Protein AF-S9RI21-F1 (afdb_monomer)

Structure (mmCIF, N/CA/C/O backbone):
data_AF-S9RI21-F1
#
_entry.id   AF-S9RI21-F1
#
loop_
_atom_site.group_PDB
_atom_site.id
_atom_site.type_symbol
_atom_site.label_atom_id
_atom_site.label_alt_id
_atom_site.label_comp_id
_atom_site.label_asym_id
_atom_site.label_entity_id
_atom_site.label_seq_id
_atom_site.pdbx_PDB_ins_code
_atom_site.Cartn_x
_atom_site.Cartn_y
_atom_site.Cartn_z
_atom_site.occupancy
_atom_site.B_iso_or_equiv
_atom_site.auth_seq_id
_atom_site.auth_comp_id
_atom_site.auth_asym_id
_atom_site.auth_atom_id
_atom_site.pdbx_PDB_model_num
ATOM 1 N N . MET A 1 1 ? 0.908 24.201 58.200 1.00 58.09 1 MET A N 1
ATOM 2 C CA . MET A 1 1 ? 1.195 22.828 57.723 1.00 58.09 1 MET A CA 1
ATOM 3 C C . MET A 1 1 ? 0.480 21.858 58.649 1.00 58.09 1 MET A C 1
ATOM 5 O O . MET A 1 1 ? 0.621 22.005 59.855 1.00 58.09 1 MET A O 1
ATOM 9 N N . SER A 1 2 ? -0.347 20.957 58.112 1.00 81.88 2 SER A N 1
ATOM 10 C CA . SER A 1 2 ? -1.095 19.975 58.915 1.00 81.88 2 SER A CA 1
ATOM 11 C C . SER A 1 2 ? -0.152 18.895 59.457 1.00 81.88 2 SER A C 1
ATOM 13 O O . SER A 1 2 ? 0.814 18.533 58.787 1.00 81.88 2 SER A O 1
ATOM 15 N N . ASN A 1 3 ? -0.435 18.355 60.646 1.00 72.75 3 ASN A N 1
ATOM 16 C CA . ASN A 1 3 ? 0.342 17.262 61.246 1.00 72.75 3 ASN A CA 1
ATOM 17 C C . ASN A 1 3 ? 0.405 16.031 60.314 1.00 72.75 3 ASN A C 1
ATOM 19 O O . ASN A 1 3 ? 1.439 15.378 60.196 1.00 72.75 3 ASN A O 1
ATOM 23 N N . ALA A 1 4 ? -0.669 15.783 59.555 1.00 78.88 4 ALA A N 1
ATOM 24 C CA . ALA A 1 4 ? -0.710 14.730 58.539 1.00 78.88 4 ALA A CA 1
ATOM 25 C C . ALA A 1 4 ? 0.310 14.960 57.407 1.00 78.88 4 ALA A C 1
ATOM 27 O O . ALA A 1 4 ? 0.942 14.021 56.927 1.00 78.88 4 ALA A O 1
ATOM 28 N N . ASP A 1 5 ? 0.520 16.221 57.033 1.00 82.75 5 ASP A N 1
ATOM 29 C CA . ASP A 1 5 ? 1.419 16.630 55.953 1.00 82.75 5 ASP A CA 1
ATOM 30 C C . ASP A 1 5 ? 2.897 16.560 56.395 1.00 82.75 5 ASP A C 1
ATOM 32 O O . ASP A 1 5 ? 3.783 16.172 55.631 1.00 82.75 5 ASP A O 1
ATOM 36 N N . TYR A 1 6 ? 3.165 16.845 57.678 1.00 83.75 6 TYR A N 1
ATOM 37 C CA . TYR A 1 6 ? 4.484 16.666 58.296 1.00 83.75 6 TYR A CA 1
ATOM 38 C C . TYR A 1 6 ? 4.882 15.183 58.366 1.00 83.75 6 TYR A C 1
ATOM 40 O O . TYR A 1 6 ? 6.003 14.821 57.995 1.00 83.75 6 TYR A O 1
ATOM 48 N N . ILE A 1 7 ? 3.950 14.312 58.767 1.00 82.94 7 ILE A N 1
ATOM 49 C CA . ILE A 1 7 ? 4.196 12.869 58.883 1.00 82.94 7 ILE A CA 1
ATOM 50 C C . ILE A 1 7 ? 4.407 12.233 57.501 1.00 82.94 7 ILE A C 1
ATOM 52 O O . ILE A 1 7 ? 5.365 11.476 57.319 1.00 82.94 7 ILE A O 1
ATOM 56 N N . ALA A 1 8 ? 3.594 12.599 56.504 1.00 83.12 8 ALA A N 1
ATOM 57 C CA . ALA A 1 8 ? 3.719 12.091 55.137 1.00 83.12 8 ALA A CA 1
ATOM 58 C C . ALA A 1 8 ? 5.103 12.383 54.529 1.00 83.12 8 ALA A C 1
ATOM 60 O O . ALA A 1 8 ? 5.721 11.527 53.894 1.00 83.12 8 ALA A O 1
ATOM 61 N N . ARG A 1 9 ? 5.630 13.588 54.769 1.00 77.25 9 ARG A N 1
ATOM 62 C CA . ARG A 1 9 ? 6.875 14.054 54.150 1.00 77.25 9 ARG A CA 1
ATOM 63 C C . ARG A 1 9 ? 8.136 13.516 54.828 1.00 77.25 9 ARG A C 1
ATOM 65 O O . ARG A 1 9 ? 9.137 13.295 54.144 1.00 77.25 9 ARG A O 1
ATOM 72 N N . LYS A 1 10 ? 8.104 13.325 56.152 1.00 75.81 10 LYS A N 1
ATOM 73 C CA . LYS A 1 10 ? 9.251 12.837 56.939 1.00 75.81 10 LYS A CA 1
ATOM 74 C C . LYS A 1 10 ? 9.324 11.314 57.034 1.00 75.81 10 LYS A C 1
ATOM 76 O O . LYS A 1 10 ? 10.435 10.795 57.064 1.00 75.81 10 LYS A O 1
ATOM 81 N N . TYR A 1 11 ? 8.185 10.623 57.075 1.00 74.50 11 TYR A N 1
ATOM 82 C CA . TYR A 1 11 ? 8.135 9.205 57.456 1.00 74.50 11 TYR A CA 1
ATOM 83 C C . TYR A 1 11 ? 7.504 8.284 56.403 1.00 74.50 11 TYR A C 1
ATOM 85 O O . TYR A 1 11 ? 7.607 7.070 56.533 1.00 74.50 11 TYR A O 1
ATOM 93 N N . LEU A 1 12 ? 6.900 8.829 55.340 1.00 71.62 12 LEU A N 1
ATOM 94 C CA . LEU A 1 12 ? 6.204 8.053 54.303 1.00 71.62 12 LEU A CA 1
ATOM 95 C C . LEU A 1 12 ? 6.919 8.075 52.937 1.00 71.62 12 LEU A C 1
ATOM 97 O O . LEU A 1 12 ? 6.298 7.880 51.893 1.00 71.62 12 LEU A O 1
ATOM 101 N N . LYS A 1 13 ? 8.243 8.290 52.913 1.00 58.62 13 LYS A N 1
ATOM 102 C CA . LYS A 1 13 ? 9.052 8.008 51.717 1.00 58.62 13 LYS A CA 1
ATOM 103 C C . LYS A 1 13 ? 9.317 6.507 51.638 1.00 58.62 13 LYS A C 1
ATOM 105 O O . LYS A 1 13 ? 10.171 5.978 52.336 1.00 58.62 13 LYS A O 1
ATOM 110 N N . LYS A 1 14 ? 8.568 5.838 50.764 1.00 56.34 14 LYS A N 1
ATOM 111 C CA . LYS A 1 14 ? 8.810 4.460 50.333 1.00 56.34 14 LYS A CA 1
ATOM 112 C C . LYS A 1 14 ? 10.169 4.389 49.629 1.00 56.34 14 LYS A C 1
ATOM 114 O O . LYS A 1 14 ? 10.363 5.045 48.607 1.00 56.34 14 LYS A O 1
ATOM 119 N N . ASP A 1 15 ? 11.087 3.592 50.166 1.00 50.06 15 ASP A N 1
ATOM 120 C CA . ASP A 1 15 ? 12.356 3.248 49.525 1.00 50.06 15 ASP A CA 1
ATOM 121 C C . ASP A 1 15 ? 12.107 2.630 48.141 1.00 50.06 15 ASP A C 1
ATOM 123 O O . ASP A 1 15 ? 11.740 1.463 48.007 1.00 50.06 15 ASP A O 1
ATOM 127 N N . THR A 1 16 ? 12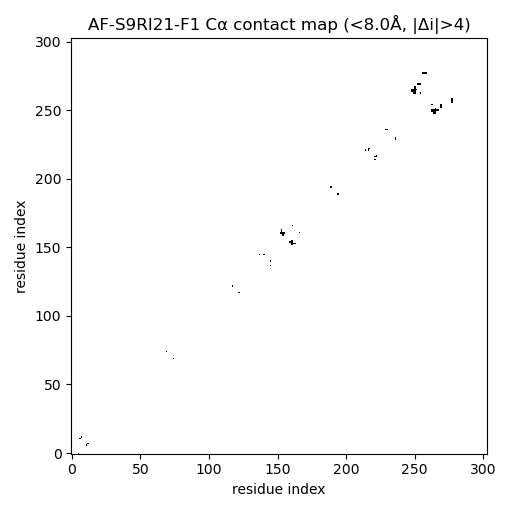.332 3.395 47.074 1.00 57.50 16 THR A N 1
ATOM 128 C CA . THR A 1 16 ? 12.472 2.853 45.716 1.00 57.50 16 THR A CA 1
ATOM 129 C C . THR A 1 16 ? 13.952 2.665 45.405 1.00 57.50 16 THR A C 1
ATOM 131 O O . THR A 1 16 ? 14.524 3.342 44.553 1.00 57.50 16 THR A O 1
ATOM 134 N N . GLY A 1 17 ? 14.597 1.753 46.131 1.00 45.81 17 GLY A N 1
ATOM 135 C CA . GLY A 1 17 ? 15.986 1.359 45.908 1.00 45.81 17 GLY A CA 1
ATOM 136 C C . GLY A 1 17 ? 16.093 0.117 45.024 1.00 45.81 17 GLY A C 1
ATOM 137 O O . GLY A 1 17 ? 16.340 -0.976 45.528 1.00 45.81 17 GLY A O 1
ATOM 138 N N . LYS A 1 18 ? 15.952 0.250 43.698 1.00 48.75 18 LYS A N 1
ATOM 139 C CA . LYS A 1 18 ? 16.442 -0.793 42.777 1.00 48.75 18 LYS A CA 1
ATOM 140 C C . LYS A 1 18 ? 17.967 -0.674 42.680 1.00 48.75 18 LYS A C 1
ATOM 142 O O . LYS A 1 18 ? 18.495 0.269 42.095 1.00 48.75 18 LYS A O 1
ATOM 147 N N . LYS A 1 19 ? 18.673 -1.636 43.283 1.00 46.88 19 LYS A N 1
ATOM 148 C CA . LYS A 1 19 ? 20.131 -1.810 43.196 1.00 46.88 19 LYS A CA 1
ATOM 149 C C . LYS A 1 19 ? 20.565 -1.940 41.728 1.00 46.88 19 LYS A C 1
ATOM 151 O O . LYS A 1 19 ? 20.141 -2.864 41.039 1.00 46.88 19 LYS A O 1
ATOM 156 N N . ARG A 1 20 ? 21.457 -1.056 41.266 1.00 49.31 20 ARG A N 1
ATOM 157 C CA . ARG A 1 20 ? 22.199 -1.224 40.005 1.00 49.31 20 ARG A CA 1
ATOM 158 C C . ARG A 1 20 ? 23.182 -2.390 40.170 1.00 49.31 20 ARG A C 1
ATOM 160 O O . ARG A 1 20 ? 24.101 -2.293 40.980 1.00 49.31 20 ARG A O 1
ATOM 167 N N . LYS A 1 21 ? 23.003 -3.483 39.420 1.00 48.41 21 LYS A N 1
ATOM 168 C CA . LYS A 1 21 ? 24.046 -4.509 39.252 1.00 48.41 21 LYS A CA 1
ATOM 169 C C . LYS A 1 21 ? 25.103 -3.980 38.277 1.00 48.41 21 LYS A C 1
ATOM 171 O O . LYS A 1 21 ? 24.778 -3.456 37.218 1.00 48.41 21 LYS A O 1
ATOM 176 N N . LYS A 1 22 ? 26.365 -4.090 38.687 1.00 44.06 22 LYS A N 1
ATOM 177 C CA . LYS A 1 22 ? 27.574 -3.746 37.931 1.00 44.06 22 LYS A CA 1
ATOM 178 C C . LYS A 1 22 ? 27.852 -4.904 36.961 1.00 44.06 22 LYS A C 1
ATOM 180 O O . LYS A 1 22 ? 28.040 -6.024 37.430 1.00 44.06 22 LYS A O 1
ATOM 185 N N . SER A 1 23 ? 27.825 -4.672 35.649 1.00 42.47 23 SER A N 1
ATOM 186 C CA . SER A 1 23 ? 28.217 -5.680 34.656 1.00 42.47 23 SER A CA 1
ATOM 187 C C . SER A 1 23 ? 29.739 -5.845 34.671 1.00 42.47 23 SER A C 1
ATOM 189 O O . SER A 1 23 ? 30.473 -4.864 34.549 1.00 42.47 23 SER A O 1
ATOM 191 N N . LYS A 1 24 ? 30.207 -7.082 34.859 1.00 42.06 24 LYS A N 1
ATOM 192 C CA . LYS A 1 24 ? 31.579 -7.492 34.544 1.00 42.06 24 LYS A CA 1
ATOM 193 C C . LYS A 1 24 ? 31.640 -7.793 33.047 1.00 42.06 24 LYS A C 1
ATOM 195 O O . LYS A 1 24 ? 30.757 -8.471 32.536 1.00 42.06 24 LYS A O 1
ATOM 200 N N . SER A 1 25 ? 32.663 -7.274 32.381 1.00 43.97 25 SER A N 1
ATOM 201 C CA . SER A 1 25 ? 33.066 -7.666 31.035 1.00 43.97 25 SER A CA 1
ATOM 202 C C . SER A 1 25 ? 33.595 -9.099 31.057 1.00 43.97 25 SER A C 1
ATOM 204 O O . SER A 1 25 ? 34.483 -9.403 31.856 1.00 43.97 25 SER A O 1
ATOM 206 N N . SER A 1 26 ? 33.087 -9.952 30.176 1.00 41.06 26 SER A N 1
ATOM 207 C CA . SER A 1 26 ? 33.774 -11.171 29.758 1.00 41.06 26 SER A CA 1
ATOM 208 C C . SER A 1 26 ? 33.936 -11.114 28.249 1.00 41.06 26 SER A C 1
ATOM 210 O O . SER A 1 26 ? 32.956 -11.087 27.509 1.00 41.06 26 SER A O 1
ATOM 212 N N . ASP A 1 27 ? 35.199 -11.027 27.864 1.00 48.03 27 ASP A N 1
ATOM 213 C CA . ASP A 1 27 ? 35.741 -11.246 26.536 1.00 48.03 27 ASP A CA 1
ATOM 214 C C . ASP A 1 27 ? 35.329 -12.649 26.062 1.00 48.03 27 ASP A C 1
ATOM 216 O O . ASP A 1 27 ? 35.673 -13.643 26.705 1.00 48.03 27 ASP A O 1
ATOM 220 N N . PHE A 1 28 ? 34.548 -12.735 24.988 1.00 33.91 28 PHE A N 1
ATOM 221 C CA . PHE A 1 28 ? 34.336 -13.974 24.243 1.00 33.91 28 PHE A CA 1
ATOM 222 C C . PHE A 1 28 ? 34.118 -13.599 22.776 1.00 33.91 28 PHE A C 1
ATOM 224 O O . PHE A 1 28 ? 33.066 -13.081 22.406 1.00 33.91 28 PHE A O 1
ATOM 231 N N . LEU A 1 29 ? 35.166 -13.780 21.967 1.00 44.12 29 LEU A N 1
ATOM 232 C CA . LEU A 1 29 ? 35.060 -13.784 20.513 1.00 44.12 29 LEU A CA 1
ATOM 233 C C . LEU A 1 29 ? 34.274 -15.031 20.099 1.00 44.12 29 LEU A C 1
ATOM 235 O O . LEU A 1 29 ? 34.728 -16.145 20.348 1.00 44.12 29 LEU A O 1
ATOM 239 N N . GLU A 1 30 ? 33.142 -14.836 19.431 1.00 37.59 30 GLU A N 1
ATOM 240 C CA . GLU A 1 30 ? 32.432 -15.896 18.722 1.00 37.59 30 GLU A CA 1
ATOM 241 C C . GLU A 1 30 ? 32.634 -15.676 17.220 1.00 37.59 30 GLU A C 1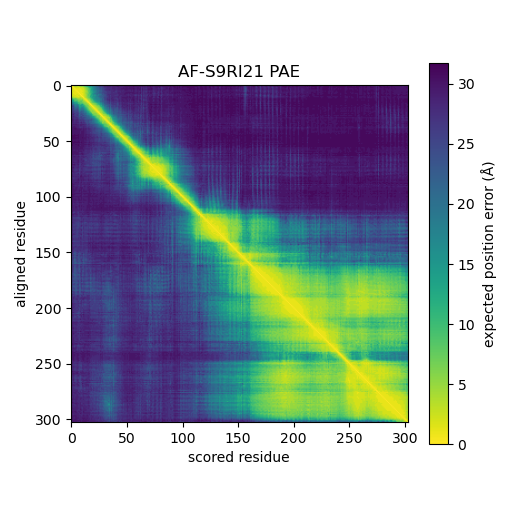
ATOM 243 O O . GLU A 1 30 ? 32.184 -14.684 16.644 1.00 37.59 30 GLU A O 1
ATOM 248 N N . ILE A 1 31 ? 33.411 -16.577 16.621 1.00 40.28 31 ILE A N 1
ATOM 249 C CA . ILE A 1 31 ? 33.592 -16.706 15.178 1.00 40.28 31 ILE A CA 1
ATOM 250 C C . ILE A 1 31 ? 32.275 -17.272 14.644 1.00 40.28 31 ILE A C 1
ATOM 252 O O . ILE A 1 31 ? 31.928 -18.410 14.950 1.00 40.28 31 ILE A O 1
ATOM 256 N N . GLN A 1 32 ? 31.515 -16.463 13.908 1.00 35.81 32 GLN A N 1
ATOM 257 C CA . GLN A 1 32 ? 30.391 -16.956 13.117 1.00 35.81 32 GLN A CA 1
ATOM 258 C C . GLN A 1 32 ? 30.940 -17.420 11.772 1.00 35.81 32 GLN A C 1
ATOM 260 O O . GLN A 1 32 ? 31.107 -16.609 10.862 1.00 35.81 32 GLN A O 1
ATOM 265 N N . ASP A 1 33 ? 31.247 -18.711 11.688 1.00 32.56 33 ASP A N 1
ATOM 266 C CA . ASP A 1 33 ? 31.367 -19.398 10.409 1.00 32.56 33 ASP A CA 1
ATOM 267 C C . ASP A 1 33 ? 29.962 -19.680 9.853 1.00 32.56 33 ASP A C 1
ATOM 269 O O . ASP A 1 33 ? 29.006 -19.963 10.584 1.00 32.56 33 ASP A O 1
ATOM 273 N N . GLU A 1 34 ? 29.865 -19.525 8.539 1.00 40.16 34 GLU A N 1
ATOM 274 C CA . GLU A 1 34 ? 28.711 -19.758 7.682 1.00 40.16 34 GLU A CA 1
ATOM 275 C C . GLU A 1 34 ? 28.283 -21.249 7.660 1.00 40.16 34 GLU A C 1
ATOM 277 O O . GLU A 1 34 ? 29.018 -22.137 8.083 1.00 40.16 34 GLU A O 1
ATOM 282 N N . ASP A 1 35 ? 27.085 -21.499 7.115 1.00 47.06 35 ASP A N 1
ATOM 283 C CA . ASP A 1 35 ? 26.550 -22.796 6.653 1.00 47.06 35 ASP A CA 1
ATOM 284 C C . ASP A 1 35 ? 25.917 -23.777 7.662 1.00 47.06 35 ASP A C 1
ATOM 286 O O . ASP A 1 35 ? 26.475 -24.816 8.003 1.00 47.06 35 ASP A O 1
ATOM 290 N N . VAL A 1 36 ? 24.628 -23.567 7.975 1.00 37.44 36 VAL A N 1
ATOM 291 C CA . VAL A 1 36 ? 23.683 -24.688 8.174 1.00 37.44 36 VAL A CA 1
ATOM 292 C C . VAL A 1 36 ? 22.377 -24.396 7.436 1.00 37.44 36 VAL A C 1
ATOM 294 O O . VAL A 1 36 ? 21.436 -23.798 7.958 1.00 37.44 36 VAL A O 1
ATOM 297 N N . ALA A 1 37 ? 22.322 -24.853 6.187 1.00 45.75 37 ALA A N 1
ATOM 298 C CA . ALA A 1 37 ? 21.072 -25.179 5.524 1.00 45.75 37 ALA A CA 1
ATOM 299 C C . ALA A 1 37 ? 20.466 -26.415 6.208 1.00 45.75 37 ALA A C 1
ATOM 301 O O . ALA A 1 37 ? 21.088 -27.474 6.262 1.00 45.75 37 ALA A O 1
ATOM 302 N N . GLY A 1 38 ? 19.251 -26.290 6.734 1.00 37.28 38 GLY A N 1
ATOM 303 C CA . GLY A 1 38 ? 18.540 -27.417 7.327 1.00 37.28 38 GLY A CA 1
ATOM 304 C C . GLY A 1 38 ? 17.218 -26.983 7.930 1.00 37.28 38 GLY A C 1
ATOM 305 O O . GLY A 1 38 ? 17.135 -26.703 9.121 1.00 37.28 38 GLY A O 1
ATOM 306 N N . TRP A 1 39 ? 16.180 -26.922 7.099 1.00 40.03 39 TRP A N 1
ATOM 307 C CA . TRP A 1 39 ? 14.800 -26.886 7.570 1.00 40.03 39 TRP A CA 1
ATOM 308 C C . TRP A 1 39 ? 14.553 -28.166 8.377 1.00 40.03 39 TRP A C 1
ATOM 310 O O . TRP A 1 39 ? 14.506 -29.255 7.808 1.00 40.03 39 TRP A O 1
ATOM 320 N N . ARG A 1 40 ? 14.446 -28.055 9.704 1.00 37.22 40 ARG A N 1
ATOM 321 C CA . ARG A 1 40 ? 13.907 -29.133 10.535 1.00 37.22 40 ARG A CA 1
ATOM 322 C C . ARG A 1 40 ? 12.392 -28.993 10.550 1.00 37.22 40 ARG A C 1
ATOM 324 O O . ARG A 1 40 ? 11.861 -28.078 11.169 1.00 37.22 40 ARG A O 1
ATOM 331 N N . ASN A 1 41 ? 11.737 -29.887 9.817 1.00 39.22 41 ASN A N 1
ATOM 332 C CA . ASN A 1 41 ? 10.331 -30.203 10.002 1.00 39.22 41 ASN A CA 1
ATOM 333 C C . ASN A 1 41 ? 10.249 -31.130 11.220 1.00 39.22 41 ASN A C 1
ATOM 335 O O . ASN A 1 41 ? 10.671 -32.283 11.136 1.00 39.22 41 ASN A O 1
ATOM 339 N N . ASP A 1 42 ? 9.754 -30.624 12.342 1.00 41.12 42 ASP A N 1
ATOM 340 C CA . ASP A 1 42 ? 9.264 -31.465 13.429 1.00 41.12 42 ASP A CA 1
ATOM 341 C C . ASP A 1 42 ? 7.784 -31.708 13.135 1.00 41.12 42 ASP A C 1
ATOM 343 O O . ASP A 1 42 ? 7.001 -30.797 13.351 1.00 41.12 42 ASP A O 1
ATOM 347 N N . ASP A 1 43 ? 7.440 -32.858 12.542 1.00 42.41 43 ASP A N 1
ATOM 348 C CA . ASP A 1 43 ? 6.095 -33.467 12.556 1.00 42.41 43 ASP A CA 1
ATOM 349 C C . ASP A 1 43 ? 6.101 -34.773 11.735 1.00 42.41 43 ASP A C 1
ATOM 351 O O . ASP A 1 43 ? 5.623 -34.822 10.605 1.00 42.41 43 ASP A O 1
ATOM 355 N N . GLU A 1 44 ? 6.658 -35.858 12.287 1.00 39.53 44 GLU A N 1
ATOM 356 C CA . GLU A 1 44 ? 6.408 -37.212 11.766 1.00 39.53 44 GLU A CA 1
ATOM 357 C C . GLU A 1 44 ? 6.741 -38.298 12.809 1.00 39.53 44 GLU A C 1
ATOM 359 O O . GLU A 1 44 ? 7.843 -38.839 12.867 1.00 39.53 44 GLU A O 1
ATOM 364 N N . PHE A 1 45 ? 5.765 -38.656 13.652 1.00 28.81 45 PHE A N 1
ATOM 365 C CA . PHE A 1 45 ? 5.707 -40.005 14.226 1.00 28.81 45 PHE A CA 1
ATOM 366 C C . PHE A 1 45 ? 4.254 -40.426 14.462 1.00 28.81 45 PHE A C 1
ATOM 368 O O . PHE A 1 45 ? 3.655 -40.177 15.508 1.00 28.81 45 PHE A O 1
ATOM 375 N N . ALA A 1 46 ? 3.683 -41.067 13.444 1.00 36.06 46 ALA A N 1
ATOM 376 C CA . ALA A 1 46 ? 2.420 -41.777 13.528 1.00 36.06 46 ALA A CA 1
ATOM 377 C C . ALA A 1 46 ? 2.663 -43.254 13.882 1.00 36.06 46 ALA A C 1
ATOM 379 O O . ALA A 1 46 ? 3.458 -43.928 13.233 1.00 36.06 46 ALA A O 1
ATOM 380 N N . GLY A 1 47 ? 1.882 -43.766 14.838 1.00 31.27 47 GLY A N 1
ATOM 381 C CA . GLY A 1 47 ? 1.455 -45.167 14.854 1.00 31.27 47 GLY A CA 1
ATOM 382 C C . GLY A 1 47 ? 2.161 -46.104 15.832 1.00 31.27 47 GLY A C 1
ATOM 383 O O . GLY A 1 47 ? 3.090 -46.805 15.456 1.00 31.27 47 GLY A O 1
ATOM 384 N N . TYR A 1 48 ? 1.600 -46.251 17.036 1.00 29.55 48 TYR A N 1
ATOM 385 C CA . TYR A 1 48 ? 1.455 -47.578 17.643 1.00 29.55 48 TYR A CA 1
ATOM 386 C C . TYR A 1 48 ? 0.245 -47.604 18.584 1.00 29.55 48 TYR A C 1
ATOM 388 O O . TYR A 1 48 ? 0.167 -46.862 19.560 1.00 29.55 48 TYR A O 1
ATOM 396 N N . SER A 1 49 ? -0.727 -48.447 18.247 1.00 37.53 49 SER A N 1
ATOM 397 C CA . SER A 1 49 ? -1.869 -48.798 19.081 1.00 37.53 49 SER A CA 1
ATOM 398 C C . SER A 1 49 ? -1.528 -50.035 19.904 1.00 37.53 49 SER A C 1
ATOM 400 O O . SER A 1 49 ? -1.318 -51.098 19.326 1.00 37.53 49 SER A O 1
ATOM 402 N N . GLU A 1 50 ? -1.565 -49.936 21.229 1.00 31.31 50 GLU A N 1
ATOM 403 C CA . GLU A 1 50 ? -1.777 -51.099 22.090 1.00 31.31 50 GLU A CA 1
ATOM 404 C C . GLU A 1 50 ? -2.405 -50.636 23.407 1.00 31.31 50 GLU A C 1
ATOM 406 O O . GLU A 1 50 ? -1.880 -49.776 24.112 1.00 31.31 50 GLU A O 1
ATOM 411 N N . GLY A 1 51 ? -3.604 -51.141 23.690 1.00 34.03 51 GLY A N 1
ATOM 412 C CA . GLY A 1 51 ? -4.313 -50.838 24.921 1.00 34.03 51 GLY A CA 1
ATOM 413 C C . GLY A 1 51 ? -3.796 -51.682 26.077 1.00 34.03 51 GLY A C 1
ATOM 414 O O . GLY A 1 51 ? -3.681 -52.891 25.927 1.00 34.03 51 GLY A O 1
ATOM 415 N N . ALA A 1 52 ? -3.584 -51.062 27.241 1.00 29.80 52 ALA A N 1
ATOM 416 C CA . ALA A 1 52 ? -3.869 -51.661 28.546 1.00 29.80 52 ALA A CA 1
ATOM 417 C C . ALA A 1 52 ? -3.643 -50.670 29.703 1.00 29.80 52 ALA A C 1
ATOM 419 O O . ALA A 1 52 ? -2.581 -50.079 29.857 1.00 29.80 52 ALA A O 1
ATOM 420 N N . THR A 1 53 ? -4.657 -50.613 30.574 1.00 33.59 53 THR A N 1
ATOM 421 C CA . THR A 1 53 ? -4.598 -50.319 32.020 1.00 33.59 53 THR A CA 1
ATOM 422 C C . THR A 1 53 ? -4.228 -48.901 32.477 1.00 33.59 53 THR A C 1
ATOM 424 O O . THR A 1 53 ? -3.111 -48.631 32.899 1.00 33.59 53 THR A O 1
ATOM 427 N N . ILE A 1 54 ? -5.238 -48.025 32.551 1.00 34.94 54 ILE A N 1
ATOM 428 C CA . ILE A 1 54 ? -5.233 -46.877 33.472 1.00 34.94 54 ILE A CA 1
ATOM 429 C C . ILE A 1 54 ? -5.575 -47.387 34.880 1.00 34.94 54 ILE A C 1
ATOM 431 O O . ILE A 1 54 ? -6.715 -47.740 35.186 1.00 34.94 54 ILE A O 1
ATOM 435 N N . SER A 1 55 ? -4.555 -47.462 35.731 1.00 39.62 55 SER A N 1
ATOM 436 C CA . SER A 1 55 ? -4.681 -47.598 37.181 1.00 39.62 55 SER A CA 1
ATOM 437 C C . SER A 1 55 ? -5.252 -46.303 37.769 1.00 39.62 55 SER A C 1
ATOM 439 O O . SER A 1 55 ? -4.707 -45.228 37.530 1.00 39.62 55 SER A O 1
ATOM 441 N N . GLN A 1 56 ? -6.331 -46.405 38.546 1.00 50.88 56 GLN A N 1
ATOM 442 C CA . GLN A 1 56 ? -7.149 -45.288 39.045 1.00 50.88 56 GLN A CA 1
ATOM 443 C C . GLN A 1 56 ? -6.532 -44.419 40.163 1.00 50.88 56 GLN A C 1
ATOM 445 O O . GLN A 1 56 ? -7.268 -43.678 40.796 1.00 50.88 56 GLN A O 1
ATOM 450 N N . ASP A 1 57 ? -5.218 -44.445 40.386 1.00 50.62 57 ASP A N 1
ATOM 451 C CA . ASP A 1 57 ? -4.568 -43.661 41.454 1.00 50.62 57 ASP A CA 1
ATOM 452 C C . ASP A 1 57 ? -3.180 -43.134 41.034 1.00 50.62 57 ASP A C 1
ATOM 454 O O . ASP A 1 57 ? -2.197 -43.254 41.765 1.00 50.62 57 ASP A O 1
ATOM 458 N N . GLN A 1 58 ? -3.066 -42.542 39.840 1.00 43.66 58 GLN A N 1
ATOM 459 C CA . GLN A 1 58 ? -1.905 -41.701 39.516 1.00 43.66 58 GLN A CA 1
ATOM 460 C C . GLN A 1 58 ? -2.289 -40.216 39.532 1.00 43.66 58 GLN A C 1
ATOM 462 O O . GLN A 1 58 ? -3.269 -39.839 38.887 1.00 43.66 58 GLN A O 1
ATOM 467 N N . PRO A 1 59 ? -1.540 -39.353 40.245 1.00 45.25 59 PRO A N 1
ATOM 468 C CA . PRO A 1 59 ? -1.751 -37.917 40.169 1.00 45.25 59 PRO A CA 1
ATOM 469 C C . PRO A 1 59 ? -1.372 -37.425 38.769 1.00 45.25 59 PRO A C 1
ATOM 471 O O . PRO A 1 59 ? -0.217 -37.523 38.355 1.00 45.25 59 PRO A O 1
ATOM 474 N N . THR A 1 60 ? -2.346 -36.882 38.040 1.00 49.28 60 THR A N 1
ATOM 475 C CA . THR A 1 60 ? -2.111 -36.226 36.753 1.00 49.28 60 THR A CA 1
ATOM 476 C C . THR A 1 60 ? -1.279 -34.966 36.987 1.00 49.28 60 THR A C 1
ATOM 478 O O . THR A 1 60 ? -1.766 -33.984 37.549 1.00 49.28 60 THR A O 1
ATOM 481 N N . ILE A 1 61 ? -0.009 -34.990 36.582 1.00 43.88 61 ILE A N 1
ATOM 482 C CA . ILE A 1 61 ? 0.845 -33.801 36.574 1.00 43.88 61 ILE A CA 1
ATOM 483 C C . ILE A 1 61 ? 0.378 -32.937 35.403 1.00 43.88 61 ILE A C 1
ATOM 485 O O . ILE A 1 61 ? 0.656 -33.237 34.245 1.00 43.88 61 ILE A O 1
ATOM 489 N N . VAL A 1 62 ? -0.382 -31.886 35.703 1.00 51.94 62 VAL A N 1
ATOM 490 C CA . VAL A 1 62 ? -0.762 -30.884 34.707 1.00 51.94 62 VAL A CA 1
ATOM 491 C C . VAL A 1 62 ? 0.439 -29.964 34.528 1.00 51.94 62 VAL A C 1
ATOM 493 O O . VAL A 1 62 ? 0.804 -29.227 35.446 1.00 51.94 62 VAL A O 1
ATOM 496 N N . ASN A 1 63 ? 1.088 -30.034 33.367 1.00 52.59 63 ASN A N 1
ATOM 497 C CA . ASN A 1 63 ? 2.101 -29.053 32.996 1.00 52.59 63 ASN A CA 1
ATOM 498 C C . ASN A 1 63 ? 1.452 -27.660 32.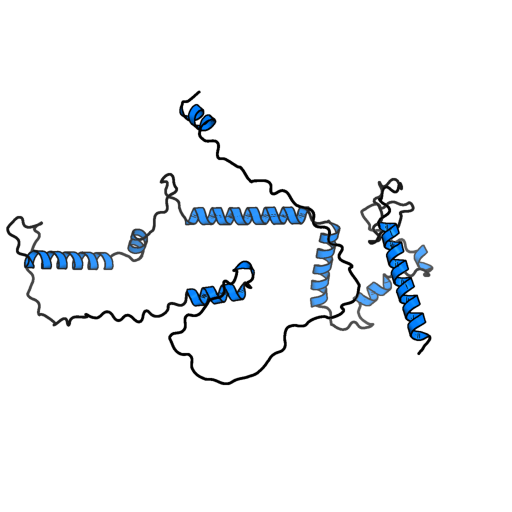990 1.00 52.59 63 ASN A C 1
ATOM 500 O O . ASN A 1 63 ? 0.310 -27.503 32.561 1.00 52.59 63 ASN A O 1
ATOM 504 N N . HIS A 1 64 ? 2.158 -26.655 33.511 1.00 52.06 64 HIS A N 1
ATOM 505 C CA . HIS A 1 64 ? 1.673 -25.277 33.550 1.00 52.06 64 HIS A CA 1
ATOM 506 C C . HIS A 1 64 ? 1.601 -24.725 32.116 1.00 52.06 64 HIS A C 1
ATOM 508 O O . HIS A 1 64 ? 2.564 -24.160 31.609 1.00 52.06 64 HIS A O 1
ATOM 514 N N . GLU A 1 65 ? 0.469 -24.924 31.446 1.00 62.62 65 GLU A N 1
ATOM 515 C CA . GLU A 1 65 ? 0.189 -24.307 30.150 1.00 62.62 65 GLU A CA 1
ATOM 516 C C . GLU A 1 65 ? -0.155 -22.828 30.372 1.00 62.62 65 GLU A C 1
ATOM 518 O O . GLU A 1 65 ? -1.065 -22.492 31.140 1.00 62.62 65 GLU A O 1
ATOM 523 N N . HIS A 1 66 ? 0.599 -21.931 29.733 1.00 66.38 66 HIS A N 1
ATOM 524 C CA . HIS A 1 66 ? 0.298 -20.506 29.732 1.00 66.38 66 HIS A CA 1
ATOM 525 C C . HIS A 1 66 ? -0.901 -20.242 28.816 1.00 66.38 66 HIS A C 1
ATOM 527 O O . HIS A 1 66 ? -0.927 -20.644 27.660 1.00 66.38 66 HIS A O 1
ATOM 533 N N . ILE A 1 67 ? -1.908 -19.541 29.345 1.00 63.22 67 ILE A N 1
ATOM 534 C CA . ILE A 1 67 ? -3.170 -19.247 28.640 1.00 63.22 67 ILE A CA 1
ATOM 535 C C . ILE A 1 67 ? -2.933 -18.410 27.367 1.00 63.22 67 ILE A C 1
ATOM 537 O O . ILE A 1 67 ? -3.760 -18.420 26.464 1.00 63.22 67 ILE A O 1
ATOM 541 N N . GLU A 1 68 ? -1.803 -17.702 27.293 1.00 68.88 68 GLU A N 1
ATOM 542 C CA . GLU A 1 68 ? -1.422 -16.850 26.159 1.00 68.88 68 GLU A CA 1
ATOM 543 C C . GLU A 1 68 ? -1.008 -17.644 24.909 1.00 68.88 68 GLU A C 1
ATOM 545 O O . GLU A 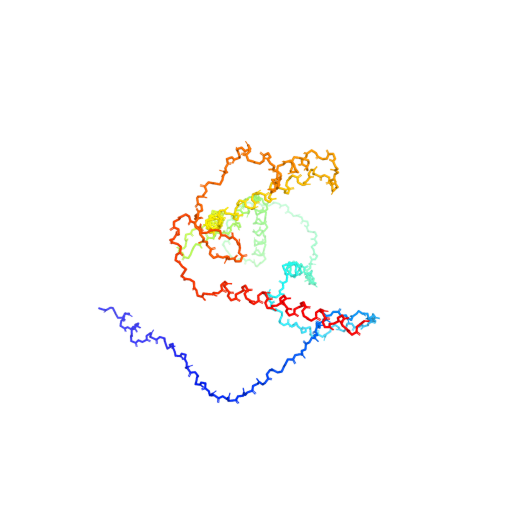1 68 ? -1.064 -17.092 23.814 1.00 68.88 68 GLU A O 1
ATOM 550 N N . ASP A 1 69 ? -0.672 -18.931 25.058 1.00 74.50 69 ASP A N 1
ATOM 551 C CA . ASP A 1 69 ? -0.206 -19.799 23.966 1.00 74.50 69 ASP A CA 1
ATOM 552 C C . ASP A 1 69 ? -1.325 -20.692 23.388 1.00 74.50 69 ASP A C 1
ATOM 554 O O . ASP A 1 69 ? -1.067 -21.562 22.559 1.00 74.50 69 ASP A O 1
ATOM 558 N N . LEU A 1 70 ? -2.573 -20.521 23.845 1.00 73.00 70 LEU A N 1
ATOM 559 C CA . LEU A 1 70 ? -3.703 -21.377 23.479 1.00 73.00 70 LEU A CA 1
ATOM 560 C C . LEU A 1 70 ? -4.621 -20.707 22.447 1.00 73.00 70 LEU A C 1
ATOM 562 O O . LEU A 1 70 ? -5.080 -19.581 22.636 1.00 73.00 70 LEU A O 1
ATOM 566 N N . ASP A 1 71 ? -4.963 -21.446 21.391 1.00 79.56 71 ASP A N 1
ATOM 567 C CA . ASP A 1 71 ? -5.906 -21.004 20.361 1.00 79.56 71 ASP A CA 1
ATOM 568 C C . ASP A 1 71 ? -7.323 -20.802 20.924 1.00 79.56 71 ASP A C 1
ATOM 570 O O . ASP A 1 71 ? -7.794 -21.581 21.761 1.00 79.56 71 ASP A O 1
ATOM 574 N N . GLU A 1 72 ? -8.065 -19.820 20.397 1.00 76.81 72 GLU A N 1
ATOM 575 C CA . GLU A 1 72 ? -9.418 -19.453 20.862 1.00 76.81 72 GLU A CA 1
ATOM 576 C C . GLU A 1 72 ? -10.389 -20.651 20.936 1.00 76.81 72 GLU A C 1
ATOM 578 O O . GLU A 1 72 ? -11.207 -20.748 21.855 1.00 76.81 72 GLU A O 1
ATOM 583 N N . ASN A 1 73 ? -10.252 -21.615 20.021 1.00 78.69 73 ASN A N 1
ATOM 584 C CA . ASN A 1 73 ? -11.062 -22.834 19.995 1.00 78.69 73 ASN A CA 1
ATOM 585 C C . ASN A 1 73 ? -10.754 -23.786 21.165 1.00 78.69 73 ASN A C 1
ATOM 587 O O . ASN A 1 73 ? -11.670 -24.393 21.721 1.00 78.69 73 ASN A O 1
ATOM 591 N N . THR A 1 74 ? -9.488 -23.892 21.581 1.00 79.38 74 THR A N 1
ATOM 592 C CA . THR A 1 74 ? -9.084 -24.735 22.723 1.00 79.38 74 THR A CA 1
ATOM 593 C C . THR A 1 74 ? -9.511 -24.129 24.057 1.00 79.38 74 THR A C 1
ATOM 595 O O . THR A 1 74 ? -9.940 -24.847 24.963 1.00 79.38 74 THR A O 1
ATOM 598 N N . ILE A 1 75 ? -9.493 -22.797 24.156 1.00 76.94 75 ILE A N 1
ATOM 599 C CA . ILE A 1 75 ? -10.014 -22.058 25.312 1.00 76.94 75 ILE A CA 1
ATOM 600 C C . ILE A 1 75 ? -11.529 -22.277 25.440 1.00 76.94 75 ILE A C 1
ATOM 602 O O . ILE A 1 75 ? -12.028 -22.536 26.538 1.00 76.94 75 ILE A O 1
ATOM 606 N N . ALA A 1 76 ? -12.262 -22.235 24.321 1.00 79.31 76 ALA A N 1
ATOM 607 C CA . ALA A 1 76 ? -13.703 -22.473 24.298 1.00 79.31 76 ALA A CA 1
ATOM 608 C C . ALA A 1 76 ? -14.076 -23.907 24.715 1.00 79.31 76 ALA A C 1
ATOM 610 O O . ALA A 1 76 ? -15.013 -24.086 25.492 1.00 79.31 76 ALA A O 1
ATOM 611 N N . GLN A 1 77 ? -13.328 -24.917 24.260 1.00 79.12 77 GLN A N 1
ATOM 612 C CA . GLN A 1 77 ? -13.543 -26.316 24.652 1.00 79.12 77 GLN A CA 1
ATOM 613 C C . GLN A 1 77 ? -13.260 -26.548 26.143 1.00 79.12 77 GLN A C 1
ATOM 615 O O . GLN A 1 77 ? -14.119 -27.071 26.851 1.00 79.12 77 GLN A O 1
ATOM 620 N N . LYS A 1 78 ? -12.131 -26.050 26.669 1.00 77.62 78 LYS A N 1
ATOM 621 C CA . LYS A 1 78 ? -11.809 -26.159 28.107 1.00 77.62 78 LYS A CA 1
ATOM 622 C C . LYS A 1 78 ? -12.842 -25.458 28.998 1.00 77.62 78 LYS A C 1
ATOM 624 O O . LYS A 1 78 ? -13.145 -25.937 30.090 1.00 77.62 78 LYS A O 1
ATOM 629 N N . ALA A 1 79 ? -13.415 -24.341 28.544 1.00 76.12 79 ALA A N 1
ATOM 630 C CA . ALA A 1 79 ? -14.496 -23.664 29.259 1.00 76.12 79 ALA A CA 1
ATOM 631 C C . ALA A 1 79 ? -15.807 -24.476 29.259 1.00 76.12 79 ALA A C 1
ATOM 633 O O . ALA A 1 79 ? -16.538 -24.466 30.253 1.00 76.12 79 ALA A O 1
ATOM 634 N N . GLN A 1 80 ? -16.102 -25.202 28.177 1.00 75.25 80 GLN A N 1
ATOM 635 C CA . GLN A 1 80 ? -17.251 -26.110 28.108 1.00 75.25 80 GLN A CA 1
ATOM 636 C C . GLN A 1 80 ? -17.067 -27.318 29.038 1.00 75.25 80 GLN A C 1
ATOM 638 O O . GLN A 1 80 ? -17.983 -27.648 29.790 1.00 75.25 80 GLN A O 1
ATOM 643 N N . ASP A 1 81 ? -15.868 -27.893 29.092 1.00 70.62 81 ASP A N 1
ATOM 644 C CA . ASP A 1 81 ? -15.560 -29.022 29.979 1.00 70.62 81 ASP A CA 1
ATOM 645 C C . ASP A 1 81 ? -15.582 -28.631 31.465 1.00 70.62 81 ASP A C 1
ATOM 647 O O . ASP A 1 81 ? -16.068 -29.387 32.304 1.00 70.62 81 ASP A O 1
ATOM 651 N N . ALA A 1 82 ? -15.134 -27.417 31.806 1.00 69.50 82 ALA A N 1
ATOM 652 C CA . ALA A 1 82 ? -15.190 -26.896 33.175 1.00 69.50 82 ALA A CA 1
ATOM 653 C C . ALA A 1 82 ? -16.615 -26.532 33.638 1.00 69.50 82 ALA A C 1
ATOM 655 O O . ALA A 1 82 ? -16.879 -26.469 34.840 1.00 69.50 82 ALA A O 1
ATOM 656 N N . THR A 1 83 ? -17.530 -26.267 32.701 1.00 64.50 83 THR A N 1
ATOM 657 C CA . THR A 1 83 ? -18.941 -25.951 32.991 1.00 64.50 83 THR A CA 1
ATOM 658 C C . THR A 1 83 ? -19.860 -27.166 32.884 1.00 64.50 83 THR A C 1
ATOM 660 O O . THR A 1 83 ? -21.024 -27.088 33.289 1.00 64.50 83 THR A O 1
ATOM 663 N N . ALA A 1 84 ? -19.346 -28.305 32.412 1.00 61.12 84 ALA A N 1
ATOM 664 C CA . ALA A 1 84 ? -20.051 -29.571 32.463 1.00 61.12 84 ALA A CA 1
ATOM 665 C C . ALA A 1 84 ? -20.289 -29.959 33.930 1.00 61.12 84 ALA A C 1
ATOM 667 O O . ALA A 1 84 ? -19.369 -30.221 34.704 1.00 61.12 84 ALA A O 1
ATOM 668 N N . ILE A 1 85 ? -21.562 -29.976 34.324 1.00 52.97 85 ILE A N 1
ATOM 669 C CA . ILE A 1 85 ? -22.002 -30.379 35.658 1.00 52.97 85 ILE A CA 1
ATOM 670 C C . ILE A 1 85 ? -21.647 -31.859 35.829 1.00 52.97 85 ILE A C 1
ATOM 672 O O . ILE A 1 85 ? -22.386 -32.745 35.397 1.00 52.97 85 ILE A O 1
ATOM 676 N N . THR A 1 86 ? -20.516 -32.150 36.471 1.00 52.44 86 THR A N 1
ATOM 677 C CA . THR A 1 86 ? -20.225 -33.498 36.955 1.00 52.44 86 THR A CA 1
ATOM 678 C C . THR A 1 86 ? -21.308 -33.862 37.958 1.00 52.44 86 THR A C 1
ATOM 680 O O . THR A 1 86 ? -21.388 -33.262 39.032 1.00 52.44 86 THR A O 1
ATOM 683 N N . ALA A 1 87 ? -22.173 -34.808 37.585 1.00 52.25 87 ALA A N 1
ATOM 684 C CA . ALA A 1 87 ? -23.249 -35.295 38.433 1.00 52.25 87 ALA A CA 1
ATOM 685 C C . ALA A 1 87 ? -22.680 -35.676 39.806 1.00 52.25 87 ALA A C 1
ATOM 687 O O . ALA A 1 87 ? -21.890 -36.613 39.943 1.00 52.25 87 ALA A O 1
ATOM 688 N N . SER A 1 88 ? -23.063 -34.914 40.827 1.00 58.75 88 SER A N 1
ATOM 689 C CA . SER A 1 88 ? -22.696 -35.162 42.211 1.00 58.75 88 SER A CA 1
ATOM 690 C C . SER A 1 88 ? -23.186 -36.556 42.606 1.00 58.75 88 SER A C 1
ATOM 692 O O . SER A 1 88 ? -24.377 -36.818 42.745 1.00 58.75 88 SER A O 1
ATOM 694 N N . ARG A 1 89 ? -22.247 -37.487 42.797 1.00 52.88 89 ARG A N 1
ATOM 695 C CA . ARG A 1 89 ? -22.510 -38.899 43.131 1.00 52.88 89 ARG A CA 1
ATOM 696 C C . ARG A 1 89 ? -22.865 -39.112 44.613 1.00 52.88 89 ARG A C 1
ATOM 698 O O . ARG A 1 89 ? -22.659 -40.190 45.162 1.00 52.88 89 ARG A O 1
ATOM 705 N N . TRP A 1 90 ? -23.403 -38.082 45.262 1.00 51.75 90 TRP A N 1
ATOM 706 C CA . TRP A 1 90 ? -23.803 -38.097 46.665 1.00 51.75 90 TRP A CA 1
ATOM 707 C C . TRP A 1 90 ? -25.307 -38.357 46.760 1.00 51.75 90 TRP A C 1
ATOM 709 O O . TRP A 1 90 ? -26.119 -37.531 46.352 1.00 51.75 90 TRP A O 1
ATOM 719 N N . LYS A 1 91 ? -25.683 -39.519 47.304 1.00 55.12 91 LYS A N 1
ATOM 720 C CA . LYS A 1 91 ? -27.074 -39.832 47.650 1.00 55.12 91 LYS A CA 1
ATOM 721 C C . LYS A 1 91 ? -27.361 -39.324 49.069 1.00 55.12 91 LYS A C 1
ATOM 723 O O . LYS A 1 91 ? -26.661 -39.753 49.986 1.00 55.12 91 LYS A O 1
ATOM 728 N N . PRO A 1 92 ? -28.372 -38.466 49.296 1.00 57.31 92 PRO A N 1
ATOM 729 C CA . PRO A 1 92 ? -28.812 -38.162 50.651 1.00 57.31 92 PRO A CA 1
ATOM 730 C C . PRO A 1 92 ? -29.464 -39.411 51.260 1.00 57.31 92 PRO A C 1
ATOM 732 O O . PRO A 1 92 ? -30.421 -39.959 50.714 1.00 57.31 92 PRO A O 1
ATOM 735 N N . VAL A 1 93 ? -28.927 -39.882 52.384 1.00 45.09 93 VAL A N 1
ATOM 736 C CA . VAL A 1 93 ? -29.505 -40.977 53.170 1.00 45.09 93 VAL A CA 1
ATOM 737 C C . VAL A 1 93 ? -30.454 -40.364 54.194 1.00 45.09 93 VAL A C 1
ATOM 739 O O . VAL A 1 93 ? -30.017 -39.609 55.058 1.00 45.09 93 VAL A O 1
ATOM 742 N N . GLY A 1 94 ? -31.745 -40.688 54.091 1.00 45.72 94 GLY A N 1
ATOM 743 C CA . GLY A 1 94 ? -32.752 -40.307 55.086 1.00 45.72 94 GLY A CA 1
ATOM 744 C C . GLY A 1 94 ? -34.026 -39.703 54.500 1.00 45.72 94 GLY A C 1
ATOM 745 O O . GLY A 1 94 ? -34.362 -38.567 54.813 1.00 45.72 94 GLY A O 1
ATOM 746 N N . ALA A 1 95 ? -34.753 -40.461 53.677 1.00 37.50 95 ALA A N 1
ATOM 747 C CA . ALA A 1 95 ? -36.167 -40.198 53.419 1.00 37.50 95 ALA A CA 1
ATOM 748 C C . ALA A 1 95 ? -36.978 -41.132 54.325 1.00 37.50 95 ALA A C 1
ATOM 750 O O . ALA A 1 95 ? -37.108 -42.322 54.047 1.00 37.50 95 ALA A O 1
ATOM 751 N N . SER A 1 96 ? -37.431 -40.611 55.463 1.00 40.31 96 SER A N 1
ATOM 752 C CA . SER A 1 96 ? -38.304 -41.330 56.383 1.00 40.31 96 SER A CA 1
ATOM 753 C C . SER A 1 96 ? -39.710 -41.465 55.799 1.00 40.31 96 SER A C 1
ATOM 755 O O . SER A 1 96 ? -40.293 -40.516 55.279 1.00 40.31 96 SER A O 1
ATOM 757 N N . GLU A 1 97 ? -40.241 -42.678 55.909 1.00 39.22 97 GLU A N 1
ATOM 758 C CA . GLU A 1 97 ? -41.592 -43.070 55.528 1.00 39.22 97 GLU A CA 1
ATOM 759 C C . GLU A 1 97 ? -42.652 -42.222 56.249 1.00 39.22 97 GLU A C 1
ATOM 761 O O . GLU A 1 97 ? -42.739 -42.198 57.481 1.00 39.22 97 GLU A O 1
ATOM 766 N N . THR A 1 98 ? -43.503 -41.549 55.479 1.00 35.44 98 THR A N 1
ATOM 767 C CA . THR A 1 98 ? -44.699 -40.870 55.975 1.00 35.44 98 THR A CA 1
ATOM 768 C C . THR A 1 98 ? -45.905 -41.801 55.854 1.00 35.44 98 THR A C 1
ATOM 770 O O . THR A 1 98 ? -46.421 -42.077 54.775 1.00 35.44 98 THR A O 1
ATOM 773 N N . LYS A 1 99 ? -46.372 -42.303 57.001 1.00 42.44 99 LYS A N 1
ATOM 774 C CA . LYS A 1 99 ? -47.664 -42.993 57.138 1.00 42.44 99 LYS A CA 1
ATOM 775 C C . LYS A 1 99 ? -48.815 -41.986 56.962 1.00 42.44 99 LYS A C 1
ATOM 777 O O . LYS A 1 99 ? -48.716 -40.891 57.522 1.00 42.44 99 LYS A O 1
ATOM 782 N N . PRO A 1 100 ? -49.929 -42.334 56.290 1.00 36.84 100 PRO A N 1
ATOM 783 C CA . PRO A 1 100 ? -51.101 -41.471 56.252 1.00 36.84 100 PRO A CA 1
ATOM 784 C C . PRO A 1 100 ? -51.814 -41.552 57.607 1.00 36.84 100 PRO A C 1
ATOM 786 O O . PRO A 1 100 ? -52.140 -42.640 58.086 1.00 36.84 100 PRO A O 1
ATOM 789 N N . LYS A 1 101 ? -52.040 -40.405 58.254 1.00 35.38 101 LYS A N 1
ATOM 790 C CA . LYS A 1 101 ? -52.846 -40.312 59.475 1.00 35.38 101 LYS A CA 1
ATOM 791 C C . LYS A 1 101 ? -54.113 -39.521 59.172 1.00 35.38 101 LYS A C 1
ATOM 793 O O . LYS A 1 101 ? -54.037 -38.415 58.650 1.00 35.38 101 LYS A O 1
ATOM 798 N N . LEU A 1 102 ? -55.242 -40.148 59.495 1.00 39.50 102 LEU A N 1
ATOM 799 C CA . LEU A 1 102 ? -56.596 -39.617 59.411 1.00 39.50 102 LEU A CA 1
ATOM 800 C C . LEU A 1 102 ? -56.725 -38.248 60.094 1.00 39.50 102 LEU A C 1
ATOM 802 O O . LEU A 1 102 ? -56.185 -38.034 61.183 1.00 39.50 102 LEU A O 1
ATOM 806 N N . GLU A 1 103 ? -57.509 -37.374 59.467 1.00 38.84 103 GLU A N 1
ATOM 807 C CA . GLU A 1 103 ? -57.977 -36.116 60.042 1.00 38.84 103 GLU A CA 1
ATOM 808 C C . GLU A 1 103 ? -58.925 -36.329 61.229 1.00 38.84 103 GLU A C 1
ATOM 810 O O . GLU A 1 103 ? -59.775 -37.223 61.204 1.00 38.84 103 GLU A O 1
ATOM 815 N N . PRO A 1 104 ? -58.889 -35.405 62.202 1.00 39.75 104 PRO A N 1
ATOM 816 C CA . PRO A 1 104 ? -60.116 -34.930 62.813 1.00 39.75 104 PRO A CA 1
ATOM 817 C C . PRO A 1 104 ? -60.327 -33.428 62.575 1.00 39.75 104 PRO A C 1
ATOM 819 O O . PRO A 1 104 ? -59.522 -32.582 62.953 1.00 39.75 104 PRO A O 1
ATOM 822 N N . SER A 1 105 ? -61.475 -33.144 61.961 1.00 37.16 105 SER A N 1
ATOM 823 C CA . SER A 1 105 ? -62.429 -32.074 62.270 1.00 37.16 105 SER A CA 1
ATOM 824 C C . SER A 1 105 ? -61.920 -30.823 63.005 1.00 37.16 105 SER A C 1
ATOM 826 O O . SER A 1 105 ? -61.725 -30.817 64.218 1.00 37.16 105 SER A O 1
ATOM 828 N N . LYS A 1 106 ? -61.908 -29.728 62.236 1.00 48.56 106 LYS A N 1
ATOM 829 C CA . LYS A 1 106 ? -62.132 -28.312 62.584 1.00 48.56 106 LYS A CA 1
ATOM 830 C C . LYS A 1 106 ? -62.482 -28.014 64.050 1.00 48.56 106 LYS A C 1
ATOM 832 O O . LYS A 1 106 ? -63.572 -28.349 64.510 1.00 48.56 106 LYS A O 1
ATOM 837 N N . GLN A 1 107 ? -61.648 -27.192 64.685 1.00 38.22 107 GLN A N 1
ATOM 838 C CA . GLN A 1 107 ? -62.092 -26.218 65.679 1.00 38.22 107 GLN A CA 1
ATOM 839 C C . GLN A 1 107 ? -61.411 -24.866 65.461 1.00 38.22 107 GLN A C 1
ATOM 841 O O . GLN A 1 107 ? -60.398 -24.732 64.778 1.00 38.22 107 GLN A O 1
ATOM 846 N N . SER A 1 108 ? -62.110 -23.864 65.962 1.00 41.31 108 SER A N 1
ATOM 847 C CA . SER A 1 108 ? -62.138 -22.476 65.557 1.00 41.31 108 SER A CA 1
ATOM 848 C C . SER A 1 108 ? -61.005 -21.613 66.116 1.00 41.31 108 SER A C 1
ATOM 850 O O . SER A 1 108 ? -60.372 -21.935 67.114 1.00 41.31 108 SER A O 1
ATOM 852 N N . THR A 1 109 ? -60.926 -20.422 65.512 1.00 41.31 109 THR A N 1
ATOM 853 C CA . THR A 1 109 ? -60.640 -19.114 66.129 1.00 41.31 109 THR A CA 1
ATOM 854 C C . THR A 1 109 ? -59.223 -18.806 66.606 1.00 41.31 109 THR A C 1
ATOM 856 O O . THR A 1 109 ? -58.742 -19.333 67.599 1.00 41.31 109 THR A O 1
ATOM 859 N N . ASN A 1 110 ? -58.631 -17.820 65.917 1.00 51.59 110 ASN A N 1
ATOM 860 C CA . ASN A 1 110 ? -58.063 -16.598 66.491 1.00 51.59 110 ASN A CA 1
ATOM 861 C C . ASN A 1 110 ? -57.763 -16.673 67.986 1.00 51.59 110 ASN A C 1
ATOM 863 O O . ASN A 1 110 ? -58.697 -16.450 68.746 1.00 51.59 110 ASN A O 1
ATOM 867 N N . GLN A 1 111 ? -56.499 -16.855 68.376 1.00 46.62 111 GLN A N 1
ATOM 868 C CA . GLN A 1 111 ? -55.866 -16.138 69.491 1.00 46.62 111 GLN A CA 1
ATOM 869 C C . GLN A 1 111 ? -54.362 -16.039 69.202 1.00 46.62 111 GLN A C 1
ATOM 871 O O . GLN A 1 111 ? -53.791 -16.934 68.584 1.00 46.62 111 GLN A O 1
ATOM 876 N N . GLY A 1 112 ? -53.751 -14.909 69.570 1.00 58.34 112 GLY A N 1
ATOM 877 C CA . GLY A 1 112 ? -52.309 -14.678 69.454 1.00 58.34 112 GLY A CA 1
ATOM 878 C C . GLY A 1 112 ? -51.480 -15.650 70.308 1.00 58.34 112 GLY A C 1
ATOM 879 O O . GLY A 1 112 ? -52.037 -16.594 70.868 1.00 58.34 112 GLY A O 1
ATOM 880 N N . PRO A 1 113 ? -50.154 -15.440 70.424 1.00 59.19 113 PRO A N 1
ATOM 881 C CA . PRO A 1 113 ? -49.284 -16.355 71.158 1.00 59.19 113 PRO A CA 1
ATOM 882 C C . PRO A 1 113 ? -49.825 -16.558 72.578 1.00 59.19 113 PRO A C 1
ATOM 884 O O . PRO A 1 113 ? -49.952 -15.606 73.347 1.00 59.19 113 PRO A O 1
ATOM 887 N N . GLY A 1 114 ? -50.211 -17.795 72.898 1.00 56.47 114 GLY A N 1
ATOM 888 C CA . GLY A 1 114 ? -50.743 -18.150 74.207 1.00 56.47 114 GLY A CA 1
ATOM 889 C C . GLY A 1 114 ? -49.662 -17.965 75.266 1.00 56.47 114 GLY A C 1
ATOM 890 O O . GLY A 1 114 ? -48.675 -18.695 75.287 1.00 56.47 114 GLY A O 1
ATOM 891 N N . TYR A 1 115 ? -49.832 -16.980 76.143 1.00 56.12 115 TYR A N 1
ATOM 892 C CA . TYR A 1 115 ? -48.935 -16.758 77.274 1.00 56.12 115 TYR A CA 1
ATOM 893 C C . TYR A 1 115 ? -49.236 -17.802 78.376 1.00 56.12 115 TYR A C 1
ATOM 895 O O . TYR A 1 115 ? -50.329 -17.799 78.939 1.00 56.12 115 TYR A O 1
ATOM 903 N N . GLY A 1 116 ? -48.292 -18.716 78.670 1.00 71.06 116 GLY A N 1
ATOM 904 C CA . GLY A 1 116 ? -48.426 -19.787 79.684 1.00 71.06 116 GLY A CA 1
ATOM 905 C C . GLY A 1 116 ? -47.319 -20.866 79.635 1.00 71.06 116 GLY A C 1
ATOM 906 O O . GLY A 1 116 ? -46.372 -20.739 78.862 1.00 71.06 116 GLY A O 1
ATOM 907 N N . LEU A 1 117 ? -47.416 -21.933 80.455 1.00 72.19 117 LEU A N 1
ATOM 908 C CA . LEU A 1 117 ? -46.537 -23.121 80.373 1.00 72.19 117 LEU A CA 1
ATOM 909 C C . LEU A 1 117 ? -46.827 -23.884 79.063 1.00 72.19 117 LEU A C 1
ATOM 911 O O . LEU A 1 117 ? -47.776 -24.665 78.988 1.00 72.19 117 LEU A O 1
ATOM 915 N N . VAL A 1 118 ? -46.022 -23.651 78.026 1.00 71.31 118 VAL A N 1
ATOM 916 C CA . VAL A 1 118 ? -46.163 -24.314 76.719 1.00 71.31 118 VAL A CA 1
ATOM 917 C C . VAL A 1 118 ? -45.347 -25.609 76.696 1.00 71.31 118 VAL A C 1
ATOM 919 O O . VAL A 1 118 ? -44.170 -25.626 77.058 1.00 71.31 118 VAL A O 1
ATOM 922 N N . THR A 1 119 ? -45.951 -26.713 76.256 1.00 80.06 119 THR A N 1
ATOM 923 C CA . THR A 1 119 ? -45.240 -27.997 76.110 1.00 80.06 119 THR A CA 1
ATOM 924 C C . THR A 1 119 ? -44.440 -28.051 74.805 1.00 80.06 119 THR A C 1
ATOM 926 O O . THR A 1 119 ? -44.864 -27.526 73.778 1.00 80.06 119 THR A O 1
ATOM 929 N N . GLY A 1 120 ? -43.294 -28.745 74.794 1.00 80.25 120 GLY A N 1
ATOM 930 C CA . GLY A 1 120 ? -42.423 -28.815 73.606 1.00 80.25 120 GLY A CA 1
ATOM 931 C C . GLY A 1 120 ? -43.109 -29.357 72.341 1.00 80.25 120 GLY A C 1
ATOM 932 O O . GLY A 1 120 ? -42.786 -28.936 71.232 1.00 80.25 120 GLY A O 1
ATOM 933 N N . LYS A 1 121 ? -44.117 -30.230 72.497 1.00 82.25 121 LYS A N 1
ATOM 934 C CA . LYS A 1 121 ? -44.943 -30.714 71.379 1.00 82.25 121 LYS A CA 1
ATOM 935 C C . LYS A 1 121 ? -45.782 -29.593 70.755 1.00 82.25 121 LYS A C 1
ATOM 937 O O . LYS A 1 121 ? -45.814 -29.491 69.532 1.00 82.25 121 LYS A O 1
ATOM 942 N N . GLN A 1 122 ? -46.380 -28.723 71.571 1.00 79.56 122 GLN A N 1
ATOM 943 C CA . GLN A 1 122 ? -47.173 -27.580 71.101 1.00 79.56 122 GLN A CA 1
ATOM 944 C C . GLN A 1 122 ? -46.307 -26.579 70.324 1.00 79.56 122 GLN A C 1
ATOM 946 O O . GLN A 1 122 ? -46.688 -26.179 69.229 1.00 79.56 122 GLN A O 1
ATOM 951 N N . VAL A 1 123 ? -45.095 -26.282 70.811 1.00 80.94 123 VAL A N 1
ATOM 952 C CA . VAL A 1 123 ? -44.132 -25.421 70.094 1.00 80.94 123 VAL A CA 1
ATOM 953 C C . VAL A 1 123 ? -43.745 -26.022 68.739 1.00 80.94 123 VAL A C 1
ATOM 955 O O . VAL A 1 123 ? -43.655 -25.311 67.738 1.00 80.94 123 VAL A O 1
ATOM 958 N N . SER A 1 124 ? -43.527 -27.340 68.683 1.00 85.25 124 SER A N 1
ATOM 959 C CA . SER A 1 124 ? -43.135 -28.014 67.441 1.00 85.25 124 SER A CA 1
ATOM 960 C C . SER A 1 124 ? -44.246 -28.029 66.385 1.00 85.25 124 SER A C 1
ATOM 962 O O . SER A 1 124 ? -43.957 -27.823 65.205 1.00 85.25 124 SER A O 1
ATOM 964 N N . GLU A 1 125 ? -45.506 -28.220 66.790 1.00 84.38 125 GLU A N 1
ATOM 965 C CA . GLU A 1 125 ? -46.647 -28.188 65.870 1.00 84.38 125 GLU A CA 1
ATOM 966 C C . GLU A 1 125 ? -46.978 -26.769 65.414 1.00 84.38 125 GLU A C 1
ATOM 968 O O . GLU A 1 125 ? -47.231 -26.564 64.229 1.00 84.38 125 GLU A O 1
ATOM 973 N N . GLU A 1 126 ? -46.894 -25.777 66.301 1.00 82.38 126 GLU A N 1
ATOM 974 C CA . GLU A 1 126 ? -47.085 -24.372 65.939 1.00 82.38 126 GLU A CA 1
ATOM 975 C C . GLU A 1 126 ? -46.009 -23.905 64.947 1.00 82.38 126 GLU A C 1
ATOM 977 O O . GLU A 1 126 ? -46.323 -23.313 63.913 1.00 82.38 126 GLU A O 1
ATOM 982 N N . ALA A 1 127 ? -44.743 -24.266 65.184 1.00 83.50 127 ALA A N 1
ATOM 983 C CA . ALA A 1 127 ? -43.647 -23.969 64.264 1.00 83.50 127 ALA A CA 1
ATOM 984 C C . ALA A 1 127 ? -43.785 -24.696 62.915 1.00 83.50 127 ALA A C 1
ATOM 986 O O . ALA A 1 127 ? -43.327 -24.179 61.892 1.00 83.50 127 ALA A O 1
ATOM 987 N N . ARG A 1 128 ? -44.382 -25.896 62.894 1.00 85.19 128 ARG A N 1
ATOM 988 C CA . ARG A 1 128 ? -44.657 -26.638 61.656 1.00 85.19 128 ARG A CA 1
ATOM 989 C C . ARG A 1 128 ? -45.809 -26.004 60.883 1.00 85.19 128 ARG A C 1
ATOM 991 O O . ARG A 1 128 ? -45.649 -25.740 59.699 1.00 85.19 128 ARG A O 1
ATOM 998 N N . ARG A 1 129 ? -46.906 -25.670 61.565 1.00 84.19 129 ARG A N 1
ATOM 999 C CA . ARG A 1 129 ? -48.071 -24.992 60.986 1.00 84.19 129 ARG A CA 1
ATOM 1000 C C . ARG A 1 129 ? -47.706 -23.618 60.424 1.00 84.19 129 ARG A C 1
ATOM 1002 O O . ARG A 1 129 ? -48.140 -23.284 59.329 1.00 84.19 129 ARG A O 1
ATOM 1009 N N . LYS A 1 130 ? -46.860 -22.860 61.128 1.00 83.94 130 LYS A N 1
ATOM 1010 C CA . LYS A 1 130 ? -46.336 -21.575 60.649 1.00 83.94 130 LYS A CA 1
ATOM 1011 C C . LYS A 1 130 ? -45.445 -21.736 59.412 1.00 83.94 130 LYS A C 1
ATOM 1013 O O . LYS A 1 130 ? -45.556 -20.959 58.473 1.00 83.94 130 LYS A O 1
ATOM 1018 N N . ARG A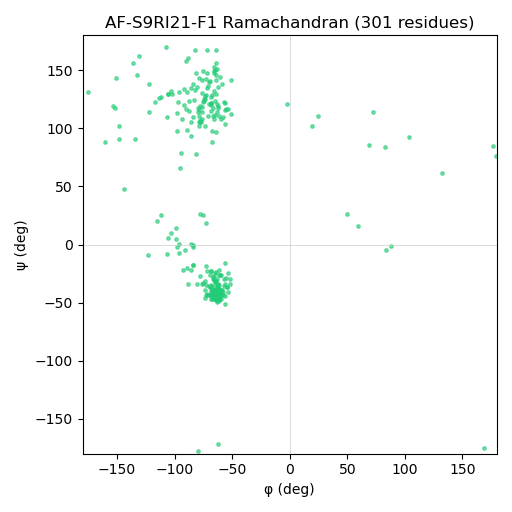 1 131 ? -44.598 -22.772 59.368 1.00 83.88 131 ARG A N 1
ATOM 1019 C CA . ARG A 1 131 ? -43.809 -23.096 58.166 1.00 83.88 131 ARG A CA 1
ATOM 1020 C C . ARG A 1 131 ? -44.689 -23.516 56.991 1.00 83.88 131 ARG A C 1
ATOM 1022 O O . ARG A 1 131 ? -44.430 -23.089 55.876 1.00 83.88 131 ARG A O 1
ATOM 1029 N N . GLU A 1 132 ? -45.712 -24.330 57.226 1.00 84.69 132 GLU A N 1
ATOM 1030 C CA . GLU A 1 132 ? -46.656 -24.765 56.190 1.00 84.69 132 GLU A CA 1
ATOM 1031 C C . GLU A 1 132 ? -47.468 -23.582 55.635 1.00 84.69 132 GLU A C 1
ATOM 1033 O O . GLU A 1 132 ? -47.608 -23.476 54.416 1.00 84.69 132 GLU A O 1
ATOM 1038 N N . SER A 1 133 ? -47.919 -22.648 56.484 1.00 83.25 133 SER A N 1
ATOM 1039 C CA . SER A 1 133 ? -48.594 -21.424 56.030 1.00 83.25 133 SER A CA 1
ATOM 1040 C C . SER A 1 133 ? -47.651 -20.494 55.267 1.00 83.25 133 SER A C 1
ATOM 1042 O O . SER A 1 133 ? -48.011 -20.029 54.194 1.00 83.25 133 SER A O 1
ATOM 1044 N N . GLU A 1 134 ? -46.418 -20.291 55.744 1.00 82.19 134 GLU A N 1
ATOM 1045 C CA . GLU A 1 134 ? -45.405 -19.503 55.024 1.00 82.19 134 GLU A CA 1
ATOM 1046 C C . GLU A 1 134 ? -45.029 -20.137 53.673 1.00 82.19 134 GLU A C 1
ATOM 1048 O O . GLU A 1 134 ? -44.731 -19.427 52.714 1.00 82.19 134 GLU A O 1
ATOM 1053 N N . VAL A 1 135 ? -45.027 -21.471 53.569 1.00 81.94 135 VAL A N 1
ATOM 1054 C CA . VAL A 1 135 ? -44.789 -22.184 52.305 1.00 81.94 135 VAL A CA 1
ATOM 1055 C C . VAL A 1 135 ? -45.974 -22.021 51.358 1.00 81.94 135 VAL A C 1
ATOM 1057 O O . VAL A 1 135 ? -45.742 -21.747 50.184 1.00 81.94 135 VAL A O 1
ATOM 1060 N N . GLN A 1 136 ? -47.216 -22.139 51.840 1.00 79.69 136 GLN A N 1
ATOM 1061 C CA . GLN A 1 136 ? -48.404 -21.897 51.015 1.00 79.69 136 GLN A CA 1
ATOM 1062 C C . GLN A 1 136 ? -48.502 -20.443 50.552 1.00 79.69 136 GLN A C 1
ATOM 1064 O O . GLN A 1 136 ? -48.789 -20.210 49.383 1.00 79.69 136 GLN A O 1
ATOM 1069 N N . GLU A 1 137 ? -48.192 -19.474 51.414 1.00 78.12 137 GLU A N 1
ATOM 1070 C CA . GLU A 1 137 ? -48.130 -18.057 51.043 1.00 78.12 137 GLU A CA 1
ATOM 1071 C C . GLU A 1 137 ? -47.046 -17.804 49.988 1.00 78.12 137 GLU A C 1
ATOM 1073 O O . GLU A 1 137 ? -47.306 -17.142 48.988 1.00 78.12 137 GLU A O 1
ATOM 1078 N N . LYS A 1 138 ? -45.855 -18.402 50.129 1.00 72.38 138 LYS A N 1
ATOM 1079 C CA . LYS A 1 138 ? -44.793 -18.315 49.109 1.00 72.38 138 LYS A CA 1
ATOM 1080 C C . LYS A 1 138 ? -45.155 -19.001 47.790 1.00 72.38 138 LYS A C 1
ATOM 1082 O O . LYS A 1 138 ? -44.669 -18.565 46.754 1.00 72.38 138 LYS A O 1
ATOM 1087 N N . PHE A 1 139 ? -45.969 -20.056 47.825 1.00 74.06 139 PHE A N 1
ATOM 1088 C CA . PHE A 1 139 ? -46.482 -20.734 46.629 1.00 74.06 139 PHE A CA 1
ATOM 1089 C C . PHE A 1 139 ? -47.635 -19.971 45.963 1.00 74.06 139 PHE A C 1
ATOM 1091 O O . PHE A 1 139 ? -47.840 -20.114 44.762 1.00 74.06 139 PHE A O 1
ATOM 1098 N N . ALA A 1 140 ? -48.390 -19.188 46.740 1.00 77.81 140 ALA A N 1
ATOM 1099 C CA . ALA A 1 140 ? -49.502 -18.365 46.270 1.00 77.81 140 ALA A CA 1
ATOM 1100 C C . ALA A 1 140 ? -49.060 -16.993 45.724 1.00 77.81 140 ALA A C 1
ATOM 1102 O O . ALA A 1 140 ? -49.831 -16.353 45.012 1.00 77.81 140 ALA A O 1
ATOM 1103 N N . MET A 1 141 ? -47.840 -16.543 46.038 1.00 72.81 141 MET A N 1
ATOM 1104 C CA . MET A 1 141 ? -47.235 -15.348 45.439 1.00 72.81 141 MET A CA 1
ATOM 1105 C C . MET A 1 141 ? -47.016 -15.541 43.936 1.00 72.81 141 MET A C 1
ATOM 1107 O O . MET A 1 141 ? -46.620 -16.619 43.486 1.00 72.81 141 MET A O 1
ATOM 1111 N N . SER A 1 142 ? -47.238 -14.486 43.150 1.00 77.25 142 SER A N 1
ATOM 1112 C CA . SER A 1 142 ? -47.004 -14.547 41.706 1.00 77.25 142 SER A CA 1
ATOM 1113 C C . SER A 1 142 ? -45.514 -14.728 41.394 1.00 77.25 142 SER A C 1
ATOM 1115 O O . SER A 1 142 ? -44.639 -14.239 42.114 1.00 77.25 142 SER A O 1
ATOM 1117 N N . ASP A 1 143 ? -45.204 -15.409 40.287 1.00 73.06 143 ASP A N 1
ATOM 1118 C CA . ASP A 1 143 ? -43.816 -15.658 39.875 1.00 73.06 143 ASP A CA 1
ATOM 1119 C C . ASP A 1 143 ? -43.045 -14.337 39.642 1.00 73.06 143 ASP A C 1
ATOM 1121 O O . ASP A 1 143 ? -41.832 -14.263 39.844 1.00 73.06 143 ASP A O 1
ATOM 1125 N N . GLU A 1 144 ? -43.754 -13.254 39.302 1.00 71.44 144 GLU A N 1
ATOM 1126 C CA . GLU A 1 144 ? -43.201 -11.900 39.186 1.00 71.44 144 GLU A CA 1
ATOM 1127 C C . GLU A 1 144 ? -42.847 -11.268 40.539 1.00 71.44 144 GLU A C 1
ATOM 1129 O O . GLU A 1 144 ? -41.776 -10.673 40.677 1.00 71.44 144 GLU A O 1
ATOM 1134 N N . GLU A 1 145 ? -43.689 -11.416 41.563 1.00 73.94 145 GLU A N 1
ATOM 1135 C CA . GLU A 1 145 ? -43.395 -10.914 42.912 1.00 73.94 145 GLU A CA 1
ATOM 1136 C C . GLU A 1 145 ? -42.281 -11.718 43.580 1.00 73.94 145 GLU A C 1
ATOM 1138 O O . GLU A 1 145 ? -41.427 -11.153 44.270 1.00 73.94 145 GLU A O 1
ATOM 1143 N N . LEU A 1 146 ? -42.230 -13.028 43.325 1.00 71.62 146 LEU A N 1
ATOM 1144 C CA . LEU A 1 146 ? -41.145 -13.878 43.794 1.00 71.62 146 LEU A CA 1
ATOM 1145 C C . LEU A 1 146 ? -39.812 -13.485 43.135 1.00 71.62 146 LEU A C 1
ATOM 1147 O O . LEU A 1 146 ? -38.790 -13.443 43.824 1.00 71.62 146 LEU A O 1
ATOM 1151 N N . ARG A 1 147 ? -39.813 -13.124 41.842 1.00 69.88 147 ARG A N 1
ATOM 1152 C CA . ARG A 1 147 ? -38.641 -12.562 41.142 1.00 69.88 147 ARG A CA 1
ATOM 1153 C C . ARG A 1 147 ? -38.230 -11.214 41.721 1.00 69.88 147 ARG A C 1
ATOM 1155 O O . ARG A 1 147 ? -37.068 -11.078 42.088 1.00 69.88 147 ARG A O 1
ATOM 1162 N N . LYS A 1 148 ? -39.171 -10.287 41.923 1.00 73.25 148 LYS A N 1
ATOM 1163 C CA . LYS A 1 148 ? -38.917 -8.979 42.558 1.00 73.25 148 LYS A CA 1
ATOM 1164 C C . LYS A 1 148 ? -38.360 -9.101 43.974 1.00 73.25 148 LYS A C 1
ATOM 1166 O O . LYS A 1 148 ? -37.456 -8.365 44.348 1.00 73.25 148 LYS A O 1
ATOM 1171 N N . SER A 1 149 ? -38.850 -10.063 44.757 1.00 71.25 149 SER A N 1
ATOM 1172 C CA . SER A 1 149 ? -38.337 -10.331 46.108 1.00 71.25 149 SER A CA 1
ATOM 1173 C C . SER A 1 149 ? -36.909 -10.900 46.115 1.00 71.25 149 SER A C 1
ATOM 1175 O O . SER A 1 149 ? -36.195 -10.753 47.106 1.00 71.25 149 SER A O 1
ATOM 1177 N N . LYS A 1 150 ? -36.482 -11.520 45.004 1.00 77.69 150 LYS A N 1
ATOM 1178 C CA . LYS A 1 150 ? -35.131 -12.059 44.778 1.00 77.69 150 LYS A CA 1
ATOM 1179 C C . LYS A 1 150 ? -34.228 -11.108 43.978 1.00 77.69 150 LYS A C 1
ATOM 1181 O O . LYS A 1 150 ? -33.063 -11.443 43.753 1.00 77.69 150 LYS A O 1
ATOM 1186 N N . GLU A 1 151 ? -34.724 -9.950 43.535 1.00 74.06 151 GLU A N 1
ATOM 1187 C CA . GLU A 1 151 ? -33.928 -8.988 42.771 1.00 74.06 151 GLU A CA 1
ATOM 1188 C C . GLU A 1 151 ? -32.774 -8.462 43.628 1.00 74.06 151 GLU A C 1
ATOM 1190 O O . GLU A 1 151 ? -32.946 -7.887 44.706 1.00 74.06 151 GLU A O 1
ATOM 1195 N N . THR A 1 152 ? -31.557 -8.679 43.138 1.00 82.25 152 THR A N 1
ATOM 1196 C CA . THR A 1 152 ? -30.348 -8.224 43.816 1.00 82.25 152 THR A CA 1
ATOM 1197 C C . THR A 1 152 ? -30.180 -6.730 43.564 1.00 82.25 152 THR A C 1
ATOM 1199 O O . THR A 1 152 ? -30.061 -6.287 42.425 1.00 82.25 152 THR A O 1
ATOM 1202 N N . VAL A 1 153 ? -30.178 -5.939 44.636 1.00 84.19 153 VAL A N 1
ATOM 1203 C CA . VAL A 1 153 ? -29.977 -4.488 44.569 1.00 84.19 153 VAL A CA 1
ATOM 1204 C C . VAL A 1 153 ? -28.481 -4.193 44.543 1.00 84.19 153 VAL A C 1
ATOM 1206 O O . VAL A 1 153 ? -27.808 -4.319 45.566 1.00 84.19 153 VAL A O 1
ATOM 1209 N N . TYR A 1 154 ? -27.970 -3.740 43.402 1.00 83.81 154 TYR A N 1
ATOM 1210 C CA . TYR A 1 154 ? -26.575 -3.323 43.274 1.00 83.81 154 TYR A CA 1
ATOM 1211 C C . TYR A 1 154 ? -26.419 -1.873 43.734 1.00 83.81 154 TYR A C 1
ATOM 1213 O O . TYR A 1 154 ? -27.275 -1.020 43.478 1.00 83.81 154 TYR A O 1
ATOM 1221 N N . ARG A 1 155 ? -25.344 -1.601 44.477 1.00 86.88 155 ARG A N 1
ATOM 1222 C CA . ARG A 1 155 ? -25.033 -0.277 45.022 1.00 86.88 155 ARG A CA 1
ATOM 1223 C C . ARG A 1 155 ? -23.580 0.083 44.758 1.00 86.88 155 ARG A C 1
ATOM 1225 O O . ARG A 1 155 ? -22.716 -0.787 44.809 1.00 86.88 155 ARG A O 1
ATOM 1232 N N . ASP A 1 156 ? -23.326 1.364 44.528 1.00 84.88 156 ASP A N 1
ATOM 1233 C CA . ASP A 1 156 ? -21.972 1.907 44.397 1.00 84.88 156 ASP A CA 1
ATOM 1234 C C . ASP A 1 156 ? -21.249 1.932 45.750 1.00 84.88 156 ASP A C 1
ATOM 1236 O O . ASP A 1 156 ? -21.880 1.862 46.806 1.00 84.88 156 ASP A O 1
ATOM 1240 N N . ALA A 1 157 ? -19.929 2.151 45.739 1.00 88.19 157 ALA A N 1
ATOM 1241 C CA . ALA A 1 157 ? -19.114 2.333 46.950 1.00 88.19 157 ALA A CA 1
ATOM 1242 C C . ALA A 1 157 ? -19.593 3.488 47.865 1.00 88.19 157 ALA A C 1
ATOM 1244 O O . ALA A 1 157 ? -19.218 3.560 49.030 1.00 88.19 157 ALA A O 1
ATOM 1245 N N . THR A 1 158 ? -20.447 4.379 47.351 1.00 86.44 158 THR A N 1
ATOM 1246 C CA . THR A 1 158 ? -21.097 5.480 48.088 1.00 86.44 158 THR A CA 1
ATOM 1247 C C . THR A 1 158 ? -22.509 5.136 48.595 1.00 86.44 158 THR A C 1
ATOM 1249 O O . THR A 1 158 ? -23.166 5.975 49.208 1.00 86.44 158 THR A O 1
ATOM 1252 N N . GLY A 1 159 ? -23.004 3.919 48.336 1.00 84.44 159 GLY A N 1
ATOM 1253 C CA . GLY A 1 159 ? -24.298 3.399 48.794 1.00 84.44 159 GLY A CA 1
ATOM 1254 C C . GLY A 1 159 ? -25.506 3.693 47.889 1.00 84.44 159 GLY A C 1
ATOM 1255 O O . GLY A 1 159 ? -26.619 3.242 48.191 1.00 84.44 159 GLY A O 1
ATOM 1256 N N . LYS A 1 160 ? -25.323 4.419 46.778 1.00 88.25 160 LYS A N 1
ATOM 1257 C CA . LYS A 1 160 ? -26.390 4.722 45.804 1.00 88.25 160 LYS A CA 1
ATOM 1258 C C . LYS A 1 160 ? -26.787 3.468 45.019 1.00 88.25 160 LYS A C 1
ATOM 1260 O O . LYS A 1 160 ? -25.911 2.713 44.619 1.00 88.25 160 LYS A O 1
ATOM 1265 N N . ARG A 1 161 ? -28.094 3.237 44.821 1.00 85.88 161 ARG A N 1
ATOM 1266 C CA . ARG A 1 161 ? -28.613 2.137 43.981 1.00 85.88 161 ARG A CA 1
ATOM 1267 C C . ARG A 1 161 ? -28.225 2.381 42.521 1.00 85.88 161 ARG A C 1
ATOM 1269 O O . ARG A 1 161 ? -28.440 3.485 42.031 1.00 85.88 161 ARG A O 1
ATOM 1276 N N . ILE A 1 162 ? -27.685 1.361 41.862 1.00 82.69 162 ILE A N 1
ATOM 1277 C CA . ILE A 1 162 ? -27.318 1.392 40.444 1.00 82.69 162 ILE A CA 1
ATOM 1278 C C . ILE A 1 162 ? -28.263 0.460 39.694 1.00 82.69 162 ILE A C 1
ATOM 1280 O O . ILE A 1 162 ? -28.358 -0.726 40.023 1.00 82.69 162 ILE A O 1
ATOM 1284 N N . ASP A 1 163 ? -28.899 0.968 38.646 1.00 84.81 163 ASP A N 1
ATOM 1285 C CA . ASP A 1 163 ? -29.604 0.122 37.691 1.00 84.81 163 ASP A CA 1
ATOM 1286 C C . ASP A 1 163 ? -28.587 -0.544 36.758 1.00 84.81 163 ASP A C 1
ATOM 1288 O O . ASP A 1 163 ? -28.020 0.080 35.859 1.00 84.81 163 ASP A O 1
ATOM 1292 N N . ILE A 1 164 ? -28.342 -1.839 36.977 1.00 81.50 164 ILE A N 1
ATOM 1293 C CA . ILE A 1 164 ? -27.368 -2.654 36.223 1.00 81.50 164 ILE A CA 1
ATOM 1294 C C . ILE A 1 164 ? -27.645 -2.591 34.717 1.00 81.50 164 ILE A C 1
ATOM 1296 O O . ILE A 1 164 ? -26.726 -2.596 33.901 1.00 81.50 164 ILE A O 1
ATOM 1300 N N . THR A 1 165 ? -28.924 -2.555 34.341 1.00 86.50 165 THR A N 1
ATOM 1301 C CA . THR A 1 165 ? -29.378 -2.490 32.950 1.00 86.50 165 THR A CA 1
ATOM 1302 C C . THR A 1 165 ? -28.925 -1.194 32.288 1.00 86.50 165 THR A C 1
ATOM 1304 O O . THR A 1 165 ? -28.375 -1.237 31.188 1.00 86.50 165 THR A O 1
ATOM 1307 N N . LEU A 1 166 ? -29.077 -0.066 32.980 1.00 87.75 166 LEU A N 1
ATOM 1308 C CA . LEU A 1 166 ? -28.658 1.251 32.516 1.00 87.75 166 LEU A CA 1
ATOM 1309 C C . LEU A 1 166 ? -27.127 1.344 32.465 1.00 87.75 166 LEU A C 1
ATOM 1311 O O . LEU A 1 166 ? -26.577 1.686 31.420 1.00 87.75 166 LEU A O 1
ATOM 1315 N N . ALA A 1 167 ? -26.430 0.907 33.519 1.00 87.25 167 ALA A N 1
ATOM 1316 C CA . ALA A 1 167 ? -24.965 0.884 33.557 1.00 87.25 167 ALA A CA 1
ATOM 1317 C C . ALA A 1 167 ? -24.357 0.004 32.444 1.00 87.25 167 ALA A C 1
ATOM 1319 O O . ALA A 1 167 ? -23.374 0.380 31.804 1.00 87.25 167 ALA A O 1
ATOM 1320 N N . ARG A 1 168 ? -24.968 -1.152 32.148 1.00 88.81 168 ARG A N 1
ATOM 1321 C CA . ARG A 1 168 ? -24.548 -2.037 31.048 1.00 88.81 168 ARG A CA 1
ATOM 1322 C C . ARG A 1 168 ? -24.798 -1.406 29.679 1.00 88.81 168 ARG A C 1
ATOM 1324 O O . ARG A 1 168 ? -23.981 -1.580 28.775 1.00 88.81 168 ARG A O 1
ATOM 1331 N N . GLN A 1 169 ? -25.906 -0.685 29.512 1.00 90.69 169 GLN A N 1
ATOM 1332 C CA . GLN A 1 169 ? -26.193 0.048 28.278 1.00 90.69 169 GLN A CA 1
ATOM 1333 C C . GLN A 1 169 ? -25.214 1.206 28.067 1.00 90.69 169 GLN A C 1
ATOM 1335 O O . GLN A 1 169 ? -24.708 1.359 26.957 1.00 90.69 169 GLN A O 1
ATOM 1340 N N . GLU A 1 170 ? -24.897 1.976 29.108 1.00 90.56 170 GLU A N 1
ATOM 1341 C CA . GLU A 1 170 ? -23.898 3.049 29.043 1.00 90.56 170 GLU A CA 1
ATOM 1342 C C . GLU A 1 170 ? -22.498 2.509 28.754 1.00 90.56 170 GLU A C 1
ATOM 1344 O O . GLU A 1 170 ? -21.819 3.025 27.868 1.00 90.56 170 GLU A O 1
ATOM 1349 N N . ALA A 1 171 ? -22.089 1.419 29.409 1.00 91.31 171 ALA A N 1
ATOM 1350 C CA . ALA A 1 171 ? -20.819 0.759 29.117 1.00 91.31 171 ALA A CA 1
ATOM 1351 C C . ALA A 1 171 ? -20.754 0.269 27.661 1.00 91.31 171 ALA A C 1
ATOM 1353 O O . ALA A 1 171 ? -19.754 0.493 26.982 1.00 91.31 171 ALA A O 1
ATOM 1354 N N . ARG A 1 172 ? -21.835 -0.337 27.144 1.00 93.62 172 ARG A N 1
ATOM 1355 C CA . ARG A 1 172 ? -21.916 -0.774 25.741 1.00 93.62 172 ARG A CA 1
ATOM 1356 C C . ARG A 1 172 ? -21.852 0.405 24.769 1.00 93.62 172 ARG A C 1
ATOM 1358 O O . ARG A 1 172 ? -21.141 0.313 23.774 1.00 93.62 172 ARG A O 1
ATOM 1365 N N . LYS A 1 173 ? -22.563 1.502 25.051 1.00 95.06 173 LYS A N 1
ATOM 1366 C CA . LYS A 1 173 ? -22.519 2.729 24.237 1.00 95.06 173 LYS A CA 1
ATOM 1367 C C . LYS A 1 173 ? -21.119 3.334 24.229 1.00 95.06 173 LYS A C 1
ATOM 1369 O O . LYS A 1 173 ? -20.604 3.623 23.158 1.00 95.06 173 LYS A O 1
ATOM 1374 N N . LYS A 1 174 ? -20.478 3.434 25.395 1.00 95.94 174 LYS A N 1
ATOM 1375 C CA . LYS A 1 174 ? -19.114 3.954 25.532 1.00 95.94 174 LYS A CA 1
ATOM 1376 C C . LYS A 1 174 ? -18.093 3.093 24.788 1.00 95.94 174 LYS A C 1
ATOM 1378 O O . LYS A 1 174 ? -17.211 3.631 24.132 1.00 95.94 174 LYS A O 1
ATOM 1383 N N . LEU A 1 175 ? -18.215 1.766 24.861 1.00 95.38 175 LEU A N 1
ATOM 1384 C CA . LEU A 1 175 ? -17.359 0.856 24.095 1.00 95.38 175 LEU A CA 1
ATOM 1385 C C . LEU A 1 175 ? -17.570 1.018 22.585 1.00 95.38 175 LEU A C 1
ATOM 1387 O O . LEU A 1 175 ? -16.590 1.091 21.851 1.00 95.38 175 LEU A O 1
ATOM 1391 N N . ALA A 1 176 ? -18.821 1.130 22.130 1.00 96.62 176 ALA A N 1
ATOM 1392 C CA . ALA A 1 176 ? -19.132 1.360 20.721 1.00 96.62 176 ALA A CA 1
ATOM 1393 C C . ALA A 1 176 ? -18.603 2.717 20.224 1.00 96.62 176 ALA A C 1
ATOM 1395 O O . ALA A 1 176 ? -18.041 2.792 19.137 1.00 96.62 176 ALA A O 1
ATOM 1396 N N . GLU A 1 177 ? -18.723 3.777 21.025 1.00 96.19 177 GLU A N 1
ATOM 1397 C CA . GLU A 1 177 ? -18.179 5.103 20.713 1.00 96.19 177 GLU A CA 1
ATOM 1398 C C . GLU A 1 177 ? -16.649 5.076 20.618 1.00 96.19 177 GLU A C 1
ATOM 1400 O O . GLU A 1 177 ? -16.087 5.560 19.640 1.00 96.19 177 GLU A O 1
ATOM 1405 N N . GLN A 1 178 ? -15.973 4.418 21.565 1.00 96.50 178 GLN A N 1
ATOM 1406 C CA . GLN A 1 178 ? -14.523 4.218 21.502 1.00 96.50 178 GLN A CA 1
ATOM 1407 C C . GLN A 1 178 ? -14.101 3.396 20.281 1.00 96.50 178 GLN A C 1
ATOM 1409 O O . GLN A 1 178 ? -13.047 3.645 19.700 1.00 96.50 178 GLN A O 1
ATOM 1414 N N . GLU A 1 179 ? -14.887 2.393 19.892 1.00 96.31 179 GLU A N 1
ATOM 1415 C CA . GLU A 1 179 ? -14.614 1.604 18.693 1.00 96.31 179 GLU A CA 1
ATOM 1416 C C . GLU A 1 179 ? -14.771 2.448 17.422 1.00 96.31 179 GLU A C 1
ATOM 1418 O O . GLU A 1 179 ? -13.917 2.378 16.538 1.00 96.31 179 GLU A O 1
ATOM 1423 N N . LEU A 1 180 ? -15.814 3.278 17.346 1.00 97.00 180 LEU A N 1
ATOM 1424 C CA . LEU A 1 180 ? -16.028 4.218 16.245 1.00 97.00 180 LEU A CA 1
ATOM 1425 C C . LEU A 1 180 ? -14.902 5.246 16.163 1.00 97.00 180 LEU A C 1
ATOM 1427 O O . LEU A 1 180 ? -14.369 5.463 15.079 1.00 97.00 180 LEU A O 1
ATOM 1431 N N . GLU A 1 181 ? -14.490 5.825 17.288 1.00 97.19 181 GLU A N 1
ATOM 1432 C CA . GLU A 1 181 ? -13.377 6.773 17.330 1.00 97.19 181 GLU A CA 1
ATOM 1433 C C . GLU A 1 181 ? -12.074 6.105 16.876 1.00 97.19 181 GLU A C 1
ATOM 1435 O O . GLU A 1 181 ? -11.363 6.642 16.031 1.00 97.19 181 GLU A O 1
ATOM 1440 N N . LYS A 1 182 ? -11.784 4.887 17.350 1.00 97.06 182 LYS A N 1
ATOM 1441 C CA . LYS A 1 182 ? -10.620 4.117 16.886 1.00 97.06 182 LYS A CA 1
ATOM 1442 C C . LYS A 1 182 ? -10.694 3.803 15.393 1.00 97.06 182 LYS A C 1
ATOM 1444 O O . LYS A 1 182 ? -9.662 3.840 14.727 1.00 97.06 182 LYS A O 1
ATOM 1449 N N . LYS A 1 183 ? -11.875 3.487 14.853 1.00 96.38 183 LYS A N 1
ATOM 1450 C CA . LYS A 1 183 ? -12.071 3.269 13.409 1.00 96.38 183 LYS A CA 1
ATOM 1451 C C . LYS A 1 183 ? -11.820 4.552 12.619 1.00 96.38 183 LYS A C 1
ATOM 1453 O O . LYS A 1 183 ? -11.042 4.509 11.676 1.00 96.38 183 LYS A O 1
ATOM 1458 N N . GLN A 1 184 ? -12.367 5.681 13.062 1.00 95.62 184 GLN A N 1
ATOM 1459 C CA . GLN A 1 184 ? -12.124 6.990 12.448 1.00 95.62 184 GLN A CA 1
ATOM 1460 C C . GLN A 1 184 ? -10.646 7.380 12.512 1.00 95.62 184 GLN A C 1
ATOM 1462 O O . GLN A 1 184 ? -10.082 7.838 11.526 1.00 95.62 184 GLN A O 1
ATOM 1467 N N . GLN A 1 185 ? -9.977 7.155 13.645 1.00 96.12 185 GLN A N 1
ATOM 1468 C CA . GLN A 1 185 ? -8.540 7.400 13.771 1.00 96.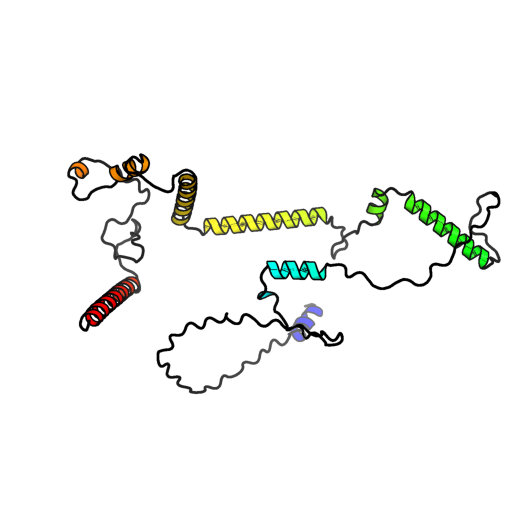12 185 GLN A CA 1
ATOM 1469 C C . GLN A 1 185 ? -7.734 6.536 12.798 1.00 96.12 185 GLN A C 1
ATOM 1471 O O . GLN A 1 185 ? -6.796 7.040 12.189 1.00 96.12 185 GLN A O 1
ATOM 1476 N N . LYS A 1 186 ? -8.098 5.258 12.628 1.00 95.06 186 LYS A N 1
ATOM 1477 C CA . LYS A 1 186 ? -7.463 4.372 11.643 1.00 95.06 186 LYS A CA 1
ATOM 1478 C C . LYS A 1 186 ? -7.703 4.851 10.213 1.00 95.06 186 LYS A C 1
ATOM 1480 O O . LYS A 1 186 ? -6.754 4.888 9.445 1.00 95.06 186 LYS A O 1
ATOM 1485 N N . GLU A 1 187 ? -8.929 5.230 9.868 1.00 92.00 187 GLU A N 1
ATOM 1486 C CA . GLU A 1 187 ? -9.282 5.745 8.539 1.00 92.00 187 GLU A CA 1
ATOM 1487 C C . GLU A 1 187 ? -8.534 7.048 8.225 1.00 92.00 187 GLU A C 1
ATOM 1489 O O . GLU A 1 187 ? -7.905 7.160 7.179 1.00 92.00 187 GLU A O 1
ATOM 1494 N N . ASN A 1 188 ? -8.471 7.976 9.183 1.00 93.31 188 ASN A N 1
ATOM 1495 C CA . ASN A 1 188 ? -7.717 9.227 9.055 1.00 93.31 188 ASN A CA 1
ATOM 1496 C C . ASN A 1 188 ? -6.196 9.012 8.937 1.00 93.31 188 ASN A C 1
ATOM 1498 O O . ASN A 1 188 ? -5.492 9.880 8.424 1.00 93.31 188 ASN A O 1
ATOM 1502 N N . GLN A 1 189 ? -5.672 7.892 9.446 1.00 94.75 189 GLN A N 1
ATOM 1503 C CA . GLN A 1 189 ? -4.261 7.512 9.314 1.00 94.75 189 GLN A CA 1
ATOM 1504 C C . GLN A 1 189 ? -3.955 6.800 7.988 1.00 94.75 189 GLN A C 1
ATOM 1506 O O . GLN A 1 189 ? -2.783 6.696 7.619 1.00 94.75 189 GLN A O 1
ATOM 1511 N N . GLN A 1 190 ? -4.967 6.288 7.283 1.00 94.25 190 GLN A N 1
ATOM 1512 C CA . GLN A 1 190 ? -4.777 5.626 5.996 1.00 94.25 190 GLN A CA 1
ATOM 1513 C C . GLN A 1 190 ? -4.508 6.644 4.886 1.00 94.25 190 GLN A C 1
ATOM 1515 O O . GLN A 1 190 ? -4.966 7.785 4.909 1.00 94.25 190 GLN A O 1
ATOM 1520 N N . GLY A 1 191 ? -3.729 6.223 3.889 1.00 94.25 191 GLY A N 1
ATOM 1521 C CA . GLY A 1 191 ? -3.453 7.056 2.723 1.00 94.25 191 GLY A CA 1
ATOM 1522 C C . GLY A 1 191 ? -4.612 7.041 1.726 1.00 94.25 191 GLY A C 1
ATOM 1523 O O . GLY A 1 191 ? -5.180 5.988 1.453 1.00 94.25 191 GLY A O 1
ATOM 1524 N N . GLU A 1 192 ? -4.891 8.176 1.083 1.00 92.38 192 GLU A N 1
ATOM 1525 C CA . GLU A 1 192 ? -5.922 8.289 0.034 1.00 92.38 192 GLU A CA 1
ATOM 1526 C C . GLU A 1 192 ? -5.736 7.254 -1.093 1.00 92.38 192 GLU A C 1
ATOM 1528 O O . GLU A 1 192 ? -6.694 6.626 -1.536 1.00 92.38 192 GLU A O 1
ATOM 1533 N N . VAL A 1 193 ? -4.489 7.019 -1.522 1.00 91.75 193 VAL A N 1
ATOM 1534 C CA . VAL A 1 193 ? -4.172 6.014 -2.553 1.00 91.75 193 VAL A CA 1
ATOM 1535 C C . VAL A 1 193 ? -4.523 4.598 -2.086 1.00 91.75 193 VAL A C 1
ATOM 1537 O O . VAL A 1 193 ? -5.001 3.806 -2.888 1.00 91.75 193 VAL A O 1
ATOM 1540 N N . GLN A 1 194 ? -4.333 4.285 -0.800 1.00 93.25 194 GLN A N 1
ATOM 1541 C CA . GLN A 1 194 ? -4.664 2.969 -0.240 1.00 93.25 194 GLN A CA 1
ATOM 1542 C C . GLN A 1 194 ? -6.180 2.764 -0.197 1.00 93.25 194 GLN A C 1
ATOM 1544 O O . GLN A 1 194 ? -6.665 1.712 -0.603 1.00 93.25 194 GLN A O 1
ATOM 1549 N N . LEU A 1 195 ? -6.927 3.792 0.221 1.00 94.06 195 LEU A N 1
ATOM 1550 C CA . LEU A 1 195 ? -8.392 3.779 0.211 1.00 94.06 195 LEU A CA 1
ATOM 1551 C C . LEU A 1 195 ? -8.936 3.589 -1.208 1.00 94.06 195 LEU A C 1
ATOM 1553 O O . LEU A 1 195 ? -9.806 2.751 -1.433 1.00 94.06 195 LEU A O 1
ATOM 1557 N N . ARG A 1 196 ? -8.381 4.314 -2.186 1.00 94.00 196 ARG A N 1
ATOM 1558 C CA . ARG A 1 196 ? -8.759 4.176 -3.596 1.00 94.00 196 ARG A CA 1
ATOM 1559 C C . ARG A 1 196 ? -8.481 2.772 -4.127 1.00 94.00 196 ARG A C 1
ATOM 1561 O O . ARG A 1 196 ? -9.358 2.175 -4.739 1.00 94.00 196 ARG A O 1
ATOM 1568 N N . GLN A 1 197 ? -7.296 2.228 -3.849 1.00 94.44 197 GLN A N 1
ATOM 1569 C CA . GLN A 1 197 ? -6.942 0.859 -4.230 1.00 94.44 197 GLN A CA 1
ATOM 1570 C C . GLN A 1 197 ? -7.879 -0.168 -3.591 1.00 94.44 197 GLN A C 1
ATOM 1572 O O . GLN A 1 197 ? -8.281 -1.116 -4.255 1.00 94.44 197 GLN A O 1
ATOM 1577 N N . GLN A 1 198 ? -8.266 0.025 -2.328 1.00 95.69 198 GLN A N 1
ATOM 1578 C CA . GLN A 1 198 ? -9.226 -0.847 -1.655 1.00 95.69 198 GLN A CA 1
ATOM 1579 C C . GLN A 1 198 ? -10.606 -0.790 -2.322 1.00 95.69 198 GLN A C 1
ATOM 1581 O O . GLN A 1 198 ? -11.228 -1.831 -2.523 1.00 95.69 198 GLN A O 1
ATOM 1586 N N . GLN A 1 199 ? -11.077 0.403 -2.688 1.00 96.19 199 GLN A N 1
ATOM 1587 C CA . GLN A 1 199 ? -12.346 0.580 -3.397 1.00 96.19 199 GLN A CA 1
ATOM 1588 C C . GLN A 1 199 ? -12.317 -0.068 -4.786 1.00 96.19 199 GLN A C 1
ATOM 1590 O O . GLN A 1 199 ? -13.235 -0.811 -5.124 1.00 96.19 199 GLN A O 1
ATOM 1595 N N . GLU A 1 200 ? -11.255 0.161 -5.562 1.00 96.31 200 GLU A N 1
ATOM 1596 C CA . GLU A 1 200 ? -11.051 -0.461 -6.878 1.00 96.31 200 GLU A CA 1
ATOM 1597 C C . GLU A 1 200 ? -10.975 -1.990 -6.759 1.00 96.31 200 GLU A C 1
ATOM 1599 O O . GLU A 1 200 ? -11.595 -2.700 -7.546 1.00 96.31 200 GLU A O 1
ATOM 1604 N N . TYR A 1 201 ? -10.301 -2.503 -5.728 1.00 97.12 201 TYR A N 1
ATOM 1605 C CA . TYR A 1 201 ? -10.224 -3.935 -5.449 1.00 97.12 201 TYR A CA 1
ATOM 1606 C C . TYR A 1 201 ? -11.591 -4.544 -5.113 1.00 97.12 201 TYR A C 1
ATOM 1608 O O . TYR A 1 201 ? -11.936 -5.601 -5.635 1.00 97.12 201 TYR A O 1
ATOM 1616 N N . ILE A 1 202 ? -12.395 -3.881 -4.277 1.00 97.56 202 ILE A N 1
ATOM 1617 C CA . ILE A 1 202 ? -13.755 -4.338 -3.952 1.00 97.56 202 ILE A CA 1
ATOM 1618 C C . ILE A 1 202 ? -14.640 -4.326 -5.202 1.00 97.56 202 ILE A C 1
ATOM 1620 O O . ILE A 1 202 ? -15.335 -5.308 -5.456 1.00 97.56 202 ILE A O 1
ATOM 1624 N N . ALA A 1 203 ? -14.583 -3.258 -6.000 1.00 96.69 203 ALA A N 1
ATOM 1625 C CA . ALA A 1 203 ? -15.342 -3.155 -7.244 1.00 96.69 203 ALA A CA 1
ATOM 1626 C C . ALA A 1 203 ? -14.946 -4.253 -8.245 1.00 96.69 203 ALA A C 1
ATOM 1628 O O . ALA A 1 203 ? -15.808 -4.866 -8.876 1.00 96.69 203 ALA A O 1
ATOM 1629 N N . GLU A 1 204 ? -13.652 -4.555 -8.352 1.00 94.12 204 GLU A N 1
ATOM 1630 C CA . GLU A 1 204 ? -13.156 -5.630 -9.207 1.00 94.12 204 GLU A CA 1
ATOM 1631 C C . GLU A 1 204 ? -13.589 -7.010 -8.687 1.00 94.12 204 GLU A C 1
ATOM 1633 O O . GLU A 1 204 ? -14.033 -7.839 -9.476 1.00 94.12 204 GLU A O 1
ATOM 1638 N N . LEU A 1 205 ? -13.573 -7.251 -7.370 1.00 97.06 205 LEU A N 1
ATOM 1639 C CA . LEU A 1 205 ? -14.125 -8.482 -6.788 1.00 97.06 205 LEU A CA 1
ATOM 1640 C C . LEU A 1 205 ? -15.622 -8.634 -7.081 1.00 97.06 205 LEU A C 1
ATOM 1642 O O . LEU A 1 205 ? -16.086 -9.732 -7.381 1.00 97.06 205 LEU A O 1
ATOM 1646 N N . GLU A 1 206 ? -16.396 -7.553 -6.992 1.00 96.25 206 GLU A N 1
ATOM 1647 C CA . GLU A 1 206 ? -17.822 -7.567 -7.331 1.00 96.25 206 GLU A CA 1
ATOM 1648 C C . GLU A 1 206 ? -18.066 -7.849 -8.812 1.00 96.25 206 GLU A C 1
ATOM 1650 O O . GLU A 1 206 ? -18.966 -8.623 -9.141 1.00 96.25 206 GLU A O 1
ATOM 1655 N N . ARG A 1 207 ? -17.236 -7.291 -9.698 1.00 91.75 207 ARG A N 1
ATOM 1656 C CA . ARG A 1 207 ? -17.262 -7.598 -11.131 1.00 91.75 207 ARG A CA 1
ATOM 1657 C C . ARG A 1 207 ? -16.931 -9.068 -11.377 1.00 91.75 207 ARG A C 1
ATOM 1659 O O . ARG A 1 207 ? -17.704 -9.758 -12.038 1.00 91.75 207 ARG A O 1
ATOM 1666 N N . GLN A 1 208 ? -15.850 -9.571 -10.784 1.00 92.06 208 GLN A N 1
ATOM 1667 C CA . GLN A 1 208 ? -15.373 -10.947 -10.956 1.00 92.06 208 GLN A CA 1
ATOM 1668 C C . GLN A 1 208 ? -16.380 -12.006 -10.506 1.00 92.06 208 GLN A C 1
ATOM 1670 O O . GLN A 1 208 ? -16.388 -13.092 -11.078 1.00 92.06 208 GLN A O 1
ATOM 1675 N N . LYS A 1 209 ? -17.283 -11.696 -9.565 1.00 95.38 209 LYS A N 1
ATOM 1676 C CA . LYS A 1 209 ? -18.397 -12.597 -9.206 1.00 95.38 209 LYS A CA 1
ATOM 1677 C C . LYS A 1 209 ? -19.262 -12.991 -10.409 1.00 95.38 209 LYS A C 1
ATOM 1679 O O . LYS A 1 209 ? -19.855 -14.064 -10.385 1.00 95.38 209 LYS A O 1
ATOM 1684 N N . ASN A 1 210 ? -19.349 -12.132 -11.426 1.00 90.31 210 ASN A N 1
ATOM 1685 C CA . ASN A 1 210 ? -20.192 -12.332 -12.605 1.00 90.31 210 ASN A CA 1
ATOM 1686 C C . ASN A 1 210 ? -19.396 -12.701 -13.873 1.00 90.31 210 ASN A C 1
ATOM 1688 O O . ASN A 1 210 ? -20.002 -13.027 -14.892 1.00 90.31 210 ASN A O 1
ATOM 1692 N N . VAL A 1 211 ? -18.061 -12.638 -13.834 1.00 90.81 211 VAL A N 1
ATOM 1693 C CA . VAL A 1 211 ? -17.193 -12.913 -14.990 1.00 90.81 211 VAL A CA 1
ATOM 1694 C C . VAL A 1 211 ? -16.912 -14.421 -15.077 1.00 90.81 211 VAL A C 1
ATOM 1696 O O . VAL A 1 211 ? -16.603 -15.040 -14.056 1.00 90.81 211 VAL A O 1
ATOM 1699 N N . PRO A 1 212 ? -16.998 -15.046 -16.268 1.00 92.19 212 PRO A N 1
ATOM 1700 C CA . PRO A 1 212 ? -16.631 -16.451 -16.432 1.00 92.19 212 PRO A CA 1
ATOM 1701 C C . PRO A 1 212 ? -15.128 -16.672 -16.199 1.00 92.19 212 PRO A C 1
ATOM 1703 O O . PRO A 1 212 ? -14.307 -15.794 -16.451 1.00 92.19 212 PRO A O 1
ATOM 1706 N N . LEU A 1 213 ? -14.746 -17.881 -15.770 1.00 91.38 213 LEU A N 1
ATOM 1707 C CA . LEU A 1 213 ? -13.342 -18.236 -15.506 1.00 91.38 213 LEU A CA 1
ATOM 1708 C C . LEU A 1 213 ? -12.428 -18.039 -16.732 1.00 91.38 213 LEU A C 1
ATOM 1710 O O . LEU A 1 213 ? -11.265 -17.669 -16.588 1.00 91.38 213 LEU A O 1
ATOM 1714 N N . SER A 1 214 ? -12.947 -18.300 -17.933 1.00 92.88 214 SER A N 1
ATOM 1715 C CA . SER A 1 214 ? -12.206 -18.195 -19.191 1.00 92.88 214 SER A CA 1
ATOM 1716 C C . SER A 1 214 ? -12.630 -16.951 -19.968 1.00 92.88 214 SER A C 1
ATOM 1718 O O . SER A 1 214 ? -13.818 -16.742 -20.205 1.00 92.88 214 SER A O 1
ATOM 1720 N N . ARG A 1 215 ? -11.647 -16.153 -20.400 1.00 90.75 215 ARG A N 1
ATOM 1721 C CA . ARG A 1 215 ? -11.843 -15.018 -21.314 1.00 90.75 215 ARG A CA 1
ATOM 1722 C C . ARG A 1 215 ? -11.557 -15.467 -22.746 1.00 90.75 215 ARG A C 1
ATOM 1724 O O . ARG A 1 215 ? -10.520 -16.082 -22.990 1.00 90.75 215 ARG A O 1
ATOM 1731 N N . TYR A 1 216 ? -12.462 -15.160 -23.669 1.00 93.12 216 TYR A N 1
ATOM 1732 C CA . TYR A 1 216 ? -12.332 -15.481 -25.094 1.00 93.12 216 TYR A CA 1
ATOM 1733 C C . TYR A 1 216 ? -12.046 -14.225 -25.922 1.00 93.12 216 TYR A C 1
ATOM 1735 O O . TYR A 1 216 ? -12.145 -13.103 -25.430 1.00 93.12 216 TYR A O 1
ATOM 1743 N N . GLU A 1 217 ? -11.707 -14.417 -27.194 1.00 94.50 217 GLU A N 1
ATOM 1744 C CA . GLU A 1 217 ? -11.468 -13.331 -28.154 1.00 94.50 217 GLU A CA 1
ATOM 1745 C C . GLU A 1 217 ? -12.694 -12.437 -28.392 1.00 94.50 217 GLU A C 1
ATOM 1747 O O . GLU A 1 217 ? -12.541 -11.249 -28.661 1.00 94.50 217 GLU A O 1
ATOM 1752 N N . ASP A 1 218 ? -13.902 -12.972 -28.203 1.00 93.06 218 ASP A N 1
ATOM 1753 C CA . ASP A 1 218 ? -15.159 -12.234 -28.366 1.00 93.06 218 ASP A CA 1
ATOM 1754 C C . ASP A 1 218 ? -15.577 -11.430 -27.118 1.00 93.06 218 ASP A C 1
ATOM 1756 O O . ASP A 1 218 ? -16.593 -10.733 -27.153 1.00 93.06 218 ASP A O 1
ATOM 1760 N N . ASP A 1 219 ? -14.820 -11.494 -26.013 1.00 93.81 219 ASP A N 1
ATOM 1761 C CA . ASP A 1 219 ? -15.157 -10.777 -24.776 1.00 93.81 219 ASP A CA 1
ATOM 1762 C C . ASP A 1 219 ? -15.166 -9.251 -25.025 1.00 93.81 219 ASP A C 1
ATOM 1764 O O . ASP A 1 219 ? -14.136 -8.661 -25.384 1.00 93.81 219 ASP A O 1
ATOM 1768 N N . PRO A 1 220 ? -16.321 -8.577 -24.862 1.00 92.00 220 PRO A N 1
ATOM 1769 C CA . PRO A 1 220 ? -16.442 -7.159 -25.161 1.00 92.00 220 PRO A CA 1
ATOM 1770 C C . PRO A 1 220 ? -15.582 -6.287 -24.241 1.00 92.00 220 PRO A C 1
ATOM 1772 O O . PRO A 1 220 ? -15.080 -5.262 -24.705 1.00 92.00 220 PRO A O 1
ATOM 1775 N N . GLU A 1 221 ? -15.396 -6.663 -22.973 1.00 91.00 221 GLU A N 1
ATOM 1776 C CA . GLU A 1 221 ? -14.605 -5.879 -22.019 1.00 91.00 221 GLU A CA 1
ATOM 1777 C C . GLU A 1 221 ? -13.111 -5.993 -22.333 1.00 91.00 221 GLU A C 1
ATOM 1779 O O . GLU A 1 221 ? -12.403 -4.985 -22.389 1.00 91.00 221 GLU A O 1
ATOM 1784 N N . TYR A 1 222 ? -12.642 -7.207 -22.630 1.00 91.75 222 TYR A N 1
ATOM 1785 C CA . TYR A 1 222 ? -11.254 -7.438 -23.034 1.00 91.75 222 TYR A CA 1
ATOM 1786 C C . TYR A 1 222 ? -10.909 -6.705 -24.339 1.00 91.75 222 TYR A C 1
ATOM 1788 O O . TYR A 1 222 ? -9.872 -6.045 -24.456 1.00 91.75 222 TYR A O 1
ATOM 1796 N N . ASN A 1 223 ? -11.823 -6.736 -25.310 1.00 94.25 223 ASN A N 1
ATOM 1797 C CA . ASN A 1 223 ? -11.661 -6.016 -26.568 1.00 94.25 223 ASN A CA 1
ATOM 1798 C C . ASN A 1 223 ? -11.647 -4.492 -26.394 1.00 94.25 223 ASN A C 1
ATOM 1800 O O . ASN A 1 223 ? -10.980 -3.795 -27.163 1.00 94.25 223 ASN A O 1
ATOM 1804 N N . GLN A 1 224 ? -12.366 -3.954 -25.406 1.00 94.12 224 GLN A N 1
ATOM 1805 C CA . GLN A 1 224 ? -12.292 -2.533 -25.058 1.00 94.12 224 GLN A CA 1
ATOM 1806 C C . GLN A 1 224 ? -10.920 -2.184 -24.471 1.00 94.12 224 GLN A C 1
ATOM 1808 O O . GLN A 1 224 ? -10.277 -1.257 -24.964 1.00 94.12 224 GLN A O 1
ATOM 1813 N N . GLU A 1 225 ? -10.414 -2.977 -23.525 1.00 91.38 225 GLU A N 1
ATOM 1814 C CA . GLU A 1 225 ? -9.085 -2.779 -22.925 1.00 91.38 225 GLU A CA 1
ATOM 1815 C C . GLU A 1 225 ? -7.970 -2.763 -23.992 1.00 91.38 225 GLU A C 1
ATOM 1817 O O . GLU A 1 225 ? -7.113 -1.870 -24.023 1.00 91.38 225 GLU A O 1
ATOM 1822 N N . LEU A 1 226 ? -8.013 -3.702 -24.944 1.00 92.19 226 LEU A N 1
ATOM 1823 C CA . LEU A 1 226 ? -7.052 -3.774 -26.051 1.00 92.19 226 LEU A CA 1
ATOM 1824 C C . LEU A 1 226 ? -7.107 -2.563 -26.995 1.00 92.19 226 LEU A C 1
ATOM 1826 O O . LEU A 1 226 ? -6.081 -2.199 -27.584 1.00 92.19 226 LEU A O 1
ATOM 1830 N N . LYS A 1 227 ? -8.284 -1.947 -27.162 1.00 91.06 227 LYS A N 1
ATOM 1831 C CA . LYS A 1 227 ? -8.458 -0.711 -27.944 1.00 91.06 227 LYS A CA 1
ATOM 1832 C C . LYS A 1 227 ? -7.949 0.513 -27.186 1.00 91.06 227 LYS A C 1
ATOM 1834 O O . LYS A 1 227 ? -7.435 1.441 -27.807 1.00 91.06 227 LYS A O 1
ATOM 1839 N N . GLU A 1 228 ? -8.069 0.526 -25.863 1.00 89.62 228 GLU A N 1
ATOM 1840 C CA . GLU A 1 228 ? -7.621 1.641 -25.027 1.00 89.62 228 GLU A CA 1
ATOM 1841 C C . GLU A 1 228 ? -6.097 1.714 -24.884 1.00 89.62 228 GLU A C 1
ATOM 1843 O O . GLU A 1 228 ? -5.544 2.822 -24.775 1.00 89.62 228 GLU A O 1
ATOM 1848 N N . LYS A 1 229 ? -5.422 0.556 -24.922 1.00 90.12 229 LYS A N 1
ATOM 1849 C CA . LYS A 1 229 ? -3.966 0.432 -24.797 1.00 90.12 229 LYS A CA 1
ATOM 1850 C C . LYS A 1 229 ? -3.236 1.275 -25.843 1.00 90.12 229 LYS A C 1
ATOM 1852 O O . LYS A 1 229 ? -3.285 1.018 -27.045 1.00 90.12 229 LYS A O 1
ATOM 1857 N N . VAL A 1 230 ? -2.495 2.269 -25.360 1.00 88.75 230 VAL A N 1
ATOM 1858 C CA . VAL A 1 230 ? -1.673 3.148 -26.199 1.00 88.75 230 VAL A CA 1
ATOM 1859 C C . VAL A 1 230 ? -0.444 2.383 -26.691 1.00 88.75 230 VAL A C 1
ATOM 1861 O O . VAL A 1 230 ? 0.283 1.780 -25.900 1.00 88.75 230 VAL A O 1
ATOM 1864 N N . ARG A 1 231 ? -0.203 2.412 -28.005 1.00 89.50 231 ARG A N 1
ATOM 1865 C CA . ARG A 1 231 ? 0.964 1.798 -28.650 1.00 89.50 231 ARG A CA 1
ATOM 1866 C C . ARG A 1 231 ? 1.979 2.885 -28.986 1.00 89.50 231 ARG A C 1
ATOM 1868 O O . ARG A 1 231 ? 1.633 3.882 -29.605 1.00 89.50 231 ARG A O 1
ATOM 1875 N N . TRP A 1 232 ? 3.237 2.681 -28.597 1.00 87.31 232 TRP A N 1
ATOM 1876 C CA . TRP A 1 232 ? 4.284 3.703 -28.736 1.00 87.31 232 TRP A CA 1
ATOM 1877 C C . TRP A 1 232 ? 4.580 4.097 -30.197 1.00 87.31 232 TRP A C 1
ATOM 1879 O O . TRP A 1 232 ? 4.934 5.239 -30.456 1.00 87.31 232 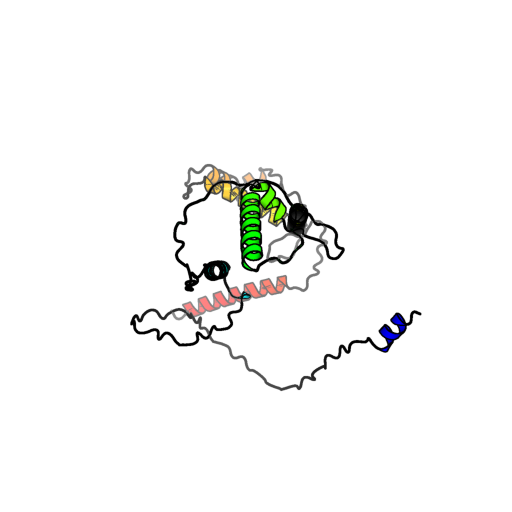TRP A O 1
ATOM 1889 N N . ASN A 1 233 ? 4.387 3.161 -31.134 1.00 89.75 233 ASN A N 1
ATOM 1890 C CA . ASN A 1 233 ? 4.637 3.311 -32.572 1.00 89.75 233 ASN A CA 1
ATOM 1891 C C . ASN A 1 233 ? 3.383 3.630 -33.402 1.00 89.75 233 ASN A C 1
ATOM 1893 O O . ASN A 1 233 ? 3.401 3.473 -34.620 1.00 89.75 233 ASN A O 1
ATOM 1897 N N . ASP A 1 234 ? 2.272 4.017 -32.773 1.00 91.94 234 ASP A N 1
ATOM 1898 C CA . ASP A 1 234 ? 1.038 4.309 -33.504 1.00 91.94 234 ASP A CA 1
ATOM 1899 C C . ASP A 1 234 ? 1.004 5.779 -33.973 1.00 91.94 234 ASP A C 1
ATOM 1901 O O . ASP A 1 234 ? 0.926 6.676 -33.124 1.00 91.94 234 ASP A O 1
ATOM 1905 N N . PRO A 1 235 ? 1.018 6.054 -35.297 1.00 91.06 235 PRO A N 1
ATOM 1906 C CA . PRO A 1 235 ? 0.978 7.416 -35.832 1.00 91.06 235 PRO A CA 1
ATOM 1907 C C . PRO A 1 235 ? -0.326 8.156 -35.503 1.00 91.06 235 PRO A C 1
ATOM 1909 O O . PRO A 1 235 ? -0.327 9.388 -35.445 1.00 91.06 235 PRO A O 1
ATOM 1912 N N . ALA A 1 236 ? -1.427 7.441 -35.244 1.00 88.94 236 ALA A N 1
ATOM 1913 C CA . ALA A 1 236 ? -2.692 8.048 -34.844 1.00 88.94 236 ALA A CA 1
ATOM 1914 C C . ALA A 1 236 ? -2.617 8.674 -33.441 1.00 88.94 236 ALA A C 1
ATOM 1916 O O . ALA A 1 236 ? -3.373 9.602 -33.146 1.00 88.94 236 ALA A O 1
ATOM 1917 N N . THR A 1 237 ? -1.680 8.229 -32.591 1.00 87.88 237 THR A N 1
ATOM 1918 C CA . THR A 1 237 ? -1.494 8.736 -31.218 1.00 87.88 237 THR A CA 1
ATOM 1919 C C . THR A 1 237 ? -1.311 10.251 -31.184 1.00 87.88 237 THR A C 1
ATOM 1921 O O . THR A 1 237 ? -1.855 10.907 -30.301 1.00 87.88 237 THR A O 1
ATOM 1924 N N . SER A 1 238 ? -0.619 10.824 -32.173 1.00 85.81 238 SER A N 1
ATOM 1925 C CA . SER A 1 238 ? -0.398 12.273 -32.281 1.00 85.81 238 SER A CA 1
ATOM 1926 C C . SER A 1 238 ? -1.682 13.072 -32.537 1.00 85.81 238 SER A C 1
ATOM 1928 O O . SER A 1 238 ? -1.759 14.240 -32.166 1.00 85.81 238 SER A O 1
ATOM 1930 N N . PHE A 1 239 ? -2.690 12.455 -33.160 1.00 88.06 239 PHE A N 1
ATOM 1931 C CA . PHE A 1 239 ? -3.983 13.084 -33.452 1.00 88.06 239 PHE A CA 1
ATOM 1932 C C . PHE A 1 239 ? -4.998 12.905 -32.313 1.00 88.06 239 PHE A C 1
ATOM 1934 O O . PHE A 1 239 ? -5.961 13.664 -32.206 1.00 88.06 239 PHE A O 1
ATOM 1941 N N . LEU A 1 240 ? -4.791 11.912 -31.446 1.00 85.31 240 LEU A N 1
ATOM 1942 C CA . LEU A 1 240 ? -5.660 11.611 -30.313 1.00 85.31 240 LEU A CA 1
ATOM 1943 C C . LEU A 1 240 ? -5.386 12.577 -29.149 1.00 85.31 240 LEU A C 1
ATOM 1945 O O . LEU A 1 240 ? -4.426 12.427 -28.396 1.00 85.31 240 LEU A O 1
ATOM 1949 N N . THR A 1 241 ? -6.276 13.544 -28.920 1.00 78.38 241 THR A N 1
ATOM 1950 C CA . THR A 1 241 ? -6.193 14.441 -27.755 1.00 78.38 241 THR A CA 1
ATOM 1951 C C . THR A 1 241 ? -6.781 13.776 -26.506 1.00 78.38 241 THR A C 1
ATOM 1953 O O . THR A 1 241 ? -7.912 14.062 -26.105 1.00 78.38 241 THR A O 1
ATOM 1956 N N . LYS A 1 242 ? -6.035 12.874 -25.861 1.00 74.62 242 LYS A N 1
ATOM 1957 C CA . LYS A 1 242 ? -6.422 12.355 -24.538 1.00 74.62 242 LYS A CA 1
ATOM 1958 C C . LYS A 1 242 ? -6.047 13.380 -23.464 1.00 74.62 242 LYS A C 1
ATOM 1960 O O . LYS A 1 242 ? -4.874 13.672 -23.243 1.00 74.62 242 LYS A O 1
ATOM 1965 N N . ARG A 1 243 ? -7.048 13.955 -22.793 1.00 71.94 243 ARG A N 1
ATOM 1966 C CA . ARG A 1 243 ? -6.840 14.883 -21.670 1.00 71.94 243 ARG A CA 1
ATOM 1967 C C . ARG A 1 243 ? -6.404 14.071 -20.445 1.00 71.94 243 ARG A C 1
ATOM 1969 O O . ARG A 1 243 ? -7.123 13.158 -20.050 1.00 71.94 243 ARG A O 1
ATOM 1976 N N . SER A 1 244 ? -5.247 14.373 -19.845 1.00 66.19 244 SER A N 1
ATOM 1977 C CA . SER A 1 244 ? -4.814 13.649 -18.641 1.00 66.19 244 SER A CA 1
ATOM 1978 C C . SER A 1 244 ? -5.779 13.936 -17.490 1.00 66.19 244 SER A C 1
ATOM 1980 O O . SER A 1 244 ? -5.982 15.096 -17.129 1.00 66.19 244 SER A O 1
ATOM 1982 N N . THR A 1 245 ? -6.354 12.890 -16.908 1.00 65.75 245 THR A N 1
ATOM 1983 C CA . THR A 1 245 ? -7.328 12.965 -15.808 1.00 65.75 245 THR A CA 1
A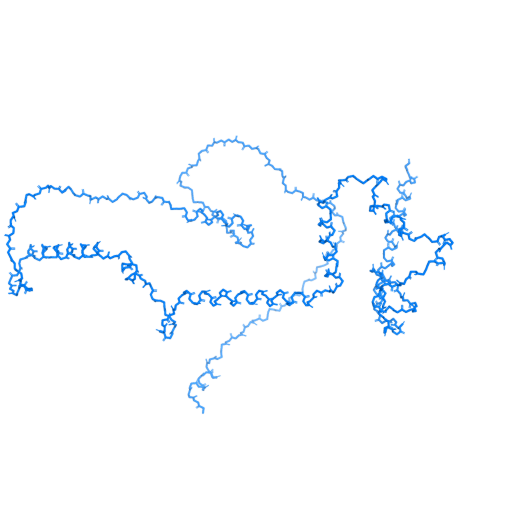TOM 1984 C C . THR A 1 245 ? -6.678 13.079 -14.428 1.00 65.75 245 THR A C 1
ATOM 1986 O O . THR A 1 245 ? -7.380 13.161 -13.423 1.00 65.75 245 THR A O 1
ATOM 1989 N N . THR A 1 246 ? -5.345 13.099 -14.352 1.00 69.25 246 THR A N 1
ATOM 1990 C CA . THR A 1 246 ? -4.621 13.194 -13.083 1.00 69.25 246 THR A CA 1
ATOM 1991 C C . THR A 1 246 ? -4.872 14.551 -12.426 1.00 69.25 246 THR A C 1
ATOM 1993 O O . THR A 1 246 ? -4.397 15.583 -12.897 1.00 69.25 246 THR A O 1
ATOM 1996 N N . SER A 1 247 ? -5.610 14.542 -11.316 1.00 67.00 247 SER A N 1
ATOM 1997 C CA . SER A 1 247 ? -5.963 15.737 -10.539 1.00 67.00 247 SER A CA 1
ATOM 1998 C C . SER A 1 247 ? -4.749 16.401 -9.877 1.00 67.00 247 SER A C 1
ATOM 2000 O O . SER A 1 247 ? -4.719 17.621 -9.708 1.00 67.00 247 SER A O 1
ATOM 2002 N N . THR A 1 248 ? -3.720 15.620 -9.540 1.00 79.31 248 THR A N 1
ATOM 2003 C CA . THR A 1 248 ? -2.538 16.107 -8.821 1.00 79.31 248 THR A CA 1
ATOM 2004 C C . THR A 1 248 ? -1.389 16.420 -9.773 1.00 79.31 248 THR A C 1
ATOM 2006 O O . THR A 1 248 ? -0.891 15.558 -10.497 1.00 79.31 248 THR A O 1
ATOM 2009 N N . LYS A 1 249 ? -0.910 17.667 -9.736 1.00 87.56 249 LYS A N 1
ATOM 2010 C CA . LYS A 1 249 ? 0.254 18.103 -10.517 1.00 87.56 249 LYS A CA 1
ATOM 2011 C C . LYS A 1 249 ? 1.532 17.459 -9.959 1.00 87.56 249 LYS A C 1
ATOM 2013 O O . LYS A 1 249 ? 1.889 17.678 -8.799 1.00 87.56 249 LYS A O 1
ATOM 2018 N N . ALA A 1 250 ? 2.241 16.706 -10.798 1.00 90.81 250 ALA A N 1
ATOM 2019 C CA . ALA A 1 250 ? 3.574 16.181 -10.503 1.00 90.81 250 ALA A CA 1
ATOM 2020 C C . ALA A 1 250 ? 4.676 17.177 -10.910 1.00 90.81 250 ALA A C 1
ATOM 2022 O O . ALA A 1 250 ? 4.457 18.083 -11.722 1.00 90.81 250 ALA A O 1
ATOM 2023 N N . TYR A 1 251 ? 5.871 17.007 -10.347 1.00 94.00 251 TYR A N 1
ATOM 2024 C CA . TYR A 1 251 ? 7.069 17.730 -10.765 1.00 94.00 251 TYR A CA 1
ATOM 2025 C C . TYR A 1 251 ? 7.430 17.399 -12.219 1.00 94.00 251 TYR A C 1
ATOM 2027 O O . TYR A 1 251 ? 7.398 16.235 -12.623 1.00 94.00 251 TYR A O 1
ATOM 2035 N N . GLN A 1 252 ? 7.775 18.425 -12.999 1.00 90.75 252 GLN A N 1
ATOM 2036 C CA . GLN A 1 252 ? 8.024 18.296 -14.441 1.00 90.75 252 GLN A CA 1
ATOM 2037 C C . GLN A 1 252 ? 9.493 18.042 -14.795 1.00 90.75 252 GLN A C 1
ATOM 2039 O O . GLN A 1 252 ? 9.769 17.526 -15.872 1.00 90.75 252 GLN A O 1
ATOM 2044 N N . GLY A 1 253 ? 10.429 18.389 -13.910 1.00 91.38 253 GLY A N 1
ATOM 2045 C CA . GLY A 1 253 ? 11.855 18.183 -14.153 1.00 91.38 253 GLY A CA 1
ATOM 2046 C C . GLY A 1 253 ? 12.314 16.746 -13.899 1.00 91.38 253 GLY A C 1
ATOM 2047 O O . GLY A 1 253 ? 11.533 15.864 -13.528 1.00 91.38 253 GLY A O 1
ATOM 2048 N N . TYR A 1 254 ? 13.621 16.534 -14.060 1.00 92.56 254 TYR A N 1
ATOM 2049 C CA . TYR A 1 254 ? 14.263 15.268 -13.722 1.00 92.56 254 TYR A CA 1
ATOM 2050 C C . TYR A 1 254 ? 14.165 14.996 -12.218 1.00 92.56 254 TYR A C 1
ATOM 2052 O O . TYR A 1 254 ? 14.515 15.840 -11.394 1.00 92.56 254 TYR A O 1
ATOM 2060 N N . ALA A 1 255 ? 13.711 13.797 -11.870 1.00 93.50 255 ALA A N 1
ATOM 2061 C CA . ALA A 1 255 ? 13.703 13.296 -10.508 1.00 93.50 255 ALA A CA 1
ATOM 2062 C C . ALA A 1 255 ? 14.511 11.996 -10.455 1.00 93.50 255 ALA A C 1
ATOM 2064 O O . ALA A 1 255 ? 14.364 11.170 -11.361 1.00 93.50 255 ALA A O 1
ATOM 2065 N N . PRO A 1 256 ? 15.345 11.790 -9.420 1.00 93.06 256 PRO A N 1
ATOM 2066 C CA . PRO A 1 256 ? 16.034 10.522 -9.251 1.00 93.06 256 PRO A CA 1
ATOM 2067 C C . PRO A 1 256 ? 15.009 9.386 -9.095 1.00 93.06 256 PRO A C 1
ATOM 2069 O O . PRO A 1 256 ? 13.954 9.594 -8.483 1.00 93.06 256 PRO A O 1
ATOM 2072 N N . PRO A 1 257 ? 15.298 8.190 -9.635 1.00 94.06 257 PRO A N 1
ATOM 2073 C CA . PRO A 1 257 ? 14.408 7.048 -9.497 1.00 94.06 257 PRO A CA 1
ATOM 2074 C C . PRO A 1 257 ? 14.308 6.619 -8.030 1.00 94.06 257 PRO A C 1
ATOM 2076 O O . PRO A 1 257 ? 15.248 6.765 -7.248 1.00 94.06 257 PRO A O 1
ATOM 2079 N N . ASN A 1 258 ? 13.161 6.062 -7.661 1.00 94.56 258 ASN A N 1
ATOM 2080 C CA . ASN A 1 258 ? 12.914 5.463 -6.355 1.00 94.56 258 ASN A CA 1
ATOM 2081 C C . ASN A 1 258 ? 12.296 4.073 -6.534 1.00 94.56 258 ASN A C 1
ATOM 2083 O O . ASN A 1 258 ? 11.771 3.750 -7.601 1.00 94.56 258 ASN A O 1
ATOM 2087 N N . ARG A 1 259 ? 12.345 3.255 -5.480 1.00 95.50 259 ARG A N 1
ATOM 2088 C CA . ARG A 1 259 ? 11.807 1.880 -5.483 1.00 95.50 259 ARG A CA 1
ATOM 2089 C C . ARG A 1 259 ? 10.356 1.752 -5.953 1.00 95.50 259 ARG A C 1
ATOM 2091 O O . ARG A 1 259 ? 9.981 0.709 -6.470 1.00 95.50 259 ARG A O 1
ATOM 2098 N N . PHE A 1 260 ? 9.551 2.788 -5.736 1.00 94.25 260 PHE A N 1
ATOM 2099 C CA . PHE A 1 260 ? 8.107 2.768 -5.973 1.00 94.25 260 PHE A CA 1
ATOM 2100 C C . PHE A 1 260 ? 7.675 3.548 -7.225 1.00 94.25 260 PHE A C 1
ATOM 2102 O O . PHE A 1 260 ? 6.483 3.752 -7.430 1.00 94.25 260 PHE A O 1
ATOM 2109 N N . ASN A 1 261 ? 8.620 4.049 -8.026 1.00 92.88 261 ASN A N 1
ATOM 2110 C CA . ASN A 1 261 ? 8.375 4.931 -9.175 1.00 92.88 261 ASN A CA 1
ATOM 2111 C C . ASN A 1 261 ? 7.456 6.143 -8.879 1.00 92.88 261 ASN A C 1
ATOM 2113 O O . ASN A 1 261 ? 6.815 6.692 -9.778 1.00 92.88 261 ASN A O 1
ATOM 2117 N N . ILE A 1 262 ? 7.401 6.597 -7.622 1.00 92.50 262 ILE A N 1
ATOM 2118 C CA . ILE A 1 262 ? 6.571 7.729 -7.199 1.00 92.50 262 ILE A CA 1
ATOM 2119 C C . ILE A 1 262 ? 7.248 9.020 -7.649 1.00 92.50 262 ILE A C 1
ATOM 2121 O O . ILE A 1 262 ? 8.351 9.342 -7.199 1.00 92.50 262 ILE A O 1
ATOM 2125 N N . ARG A 1 263 ? 6.577 9.791 -8.508 1.00 92.50 263 ARG A N 1
ATOM 2126 C CA . ARG A 1 263 ? 7.077 11.103 -8.932 1.00 92.50 263 ARG A CA 1
ATOM 2127 C C . ARG A 1 263 ? 6.951 12.121 -7.794 1.00 92.50 263 ARG A C 1
ATOM 2129 O O . ARG A 1 263 ? 5.940 12.121 -7.090 1.00 92.50 263 ARG A O 1
ATOM 2136 N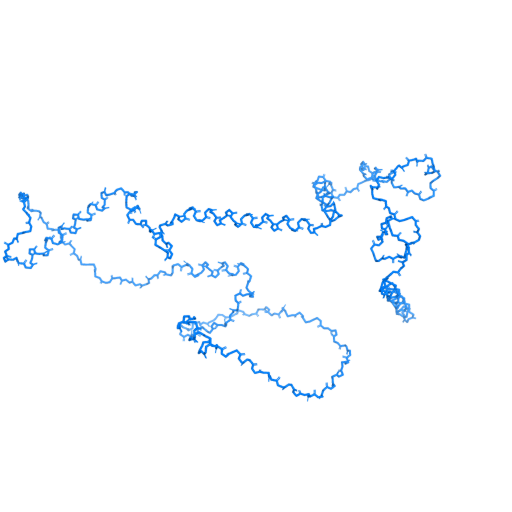 N . PRO A 1 264 ? 7.928 13.027 -7.630 1.00 95.38 264 PRO A N 1
ATOM 2137 C CA . PRO A 1 264 ? 7.814 14.089 -6.645 1.00 95.38 264 PRO A CA 1
ATOM 2138 C C . PRO A 1 264 ? 6.643 15.021 -6.973 1.00 95.38 264 PRO A C 1
ATOM 2140 O O . PRO A 1 264 ? 6.272 15.217 -8.136 1.00 95.38 264 PRO A O 1
ATOM 2143 N N . GLY A 1 265 ? 6.062 15.615 -5.930 1.00 93.50 265 GLY A N 1
ATOM 2144 C CA . GLY A 1 265 ? 4.990 16.595 -6.082 1.00 93.50 265 GLY A CA 1
ATOM 2145 C C . GLY A 1 265 ? 5.471 17.857 -6.802 1.00 93.50 265 GLY A C 1
ATOM 2146 O O . GLY A 1 265 ? 6.648 18.205 -6.750 1.00 93.50 265 GLY A O 1
ATOM 2147 N N . HIS A 1 266 ? 4.551 18.589 -7.435 1.00 93.62 266 HIS A N 1
ATOM 2148 C CA . HIS A 1 266 ? 4.868 19.790 -8.224 1.00 93.62 266 HIS A CA 1
ATOM 2149 C C . HIS A 1 266 ? 5.684 20.869 -7.484 1.00 93.62 266 HIS A C 1
ATOM 2151 O O . HIS A 1 266 ? 6.380 21.647 -8.123 1.00 93.62 266 HIS A O 1
ATOM 2157 N N . ARG A 1 267 ? 5.623 20.908 -6.148 1.00 94.44 267 ARG A N 1
ATOM 2158 C CA . ARG A 1 267 ? 6.328 21.892 -5.307 1.00 94.44 267 ARG A CA 1
ATOM 2159 C C . ARG A 1 267 ? 7.769 21.502 -4.959 1.00 94.44 267 ARG A C 1
ATOM 2161 O O . ARG A 1 267 ? 8.410 22.213 -4.192 1.00 94.44 267 ARG A O 1
ATOM 2168 N N . TRP A 1 268 ? 8.249 20.358 -5.437 1.00 95.81 268 TRP A N 1
ATOM 2169 C CA . TRP A 1 268 ? 9.627 19.942 -5.206 1.00 95.81 268 TRP A CA 1
ATOM 2170 C C . TRP A 1 268 ? 10.597 20.829 -5.998 1.00 95.81 268 TRP A C 1
ATOM 2172 O O . TRP A 1 268 ? 10.322 21.197 -7.136 1.00 95.81 268 TRP A O 1
ATOM 2182 N N . ASP A 1 269 ? 11.725 21.184 -5.387 1.00 94.25 269 ASP A N 1
ATOM 2183 C CA . ASP A 1 269 ? 12.699 22.137 -5.931 1.00 94.25 269 ASP A CA 1
ATOM 2184 C C . ASP A 1 269 ? 13.803 21.488 -6.779 1.00 94.25 269 ASP A C 1
ATOM 2186 O O . ASP A 1 269 ? 14.633 22.188 -7.350 1.00 94.25 269 ASP A O 1
ATOM 2190 N N . GLY A 1 270 ? 13.824 20.156 -6.862 1.00 93.56 270 GLY A N 1
ATOM 2191 C CA . GLY A 1 270 ? 14.846 19.401 -7.589 1.00 93.56 270 GLY A CA 1
ATOM 2192 C C . GLY A 1 270 ? 16.131 19.138 -6.794 1.00 93.56 270 GLY A C 1
ATOM 2193 O O . GLY A 1 270 ? 16.999 18.411 -7.275 1.00 93.56 270 GLY A O 1
ATOM 2194 N N . ILE A 1 271 ? 16.270 19.669 -5.572 1.00 93.94 271 ILE A N 1
ATOM 2195 C CA . ILE A 1 271 ? 17.463 19.447 -4.746 1.00 93.94 271 ILE A CA 1
ATOM 2196 C C . ILE A 1 271 ? 17.334 18.112 -4.004 1.00 93.94 271 ILE A C 1
ATOM 2198 O O . ILE A 1 271 ? 16.385 17.869 -3.246 1.00 93.94 271 ILE A O 1
ATOM 2202 N N . ILE A 1 272 ? 18.330 17.245 -4.194 1.00 93.00 272 ILE A N 1
ATOM 2203 C CA . ILE A 1 272 ? 18.404 15.917 -3.579 1.00 93.00 272 ILE A CA 1
ATOM 2204 C C . ILE A 1 272 ? 18.886 16.053 -2.127 1.00 93.00 272 ILE A C 1
ATOM 2206 O O . ILE A 1 272 ? 20.019 16.449 -1.879 1.00 93.00 272 ILE A O 1
ATOM 2210 N N . ARG A 1 273 ? 18.030 15.692 -1.160 1.00 92.75 273 ARG A N 1
ATOM 2211 C CA . ARG A 1 273 ? 18.304 15.784 0.295 1.00 92.75 273 ARG A CA 1
ATOM 2212 C C . ARG A 1 273 ? 18.359 14.427 1.013 1.00 92.75 273 ARG A C 1
ATOM 2214 O O . ARG A 1 273 ? 18.143 14.347 2.217 1.00 92.75 273 ARG A O 1
ATOM 2221 N N . GLY A 1 274 ? 18.569 13.339 0.278 1.00 90.81 274 GLY A N 1
ATOM 2222 C CA . GLY A 1 274 ? 18.568 11.985 0.839 1.00 90.81 274 GLY A CA 1
ATOM 2223 C C . GLY A 1 274 ? 19.945 11.513 1.316 1.00 90.81 274 GLY A C 1
ATOM 2224 O O . GLY A 1 274 ? 20.968 11.939 0.796 1.00 90.81 274 GLY A O 1
ATOM 2225 N N . ASN A 1 275 ? 19.970 10.528 2.219 1.00 95.38 275 ASN A N 1
ATOM 2226 C CA . ASN A 1 275 ? 21.181 9.819 2.681 1.00 95.38 275 ASN A CA 1
ATOM 2227 C C . ASN A 1 275 ? 21.733 8.790 1.649 1.00 95.38 275 ASN A C 1
ATOM 2229 O O . ASN A 1 275 ? 22.287 7.747 2.002 1.00 95.38 275 ASN A O 1
ATOM 2233 N N . GLY A 1 276 ? 21.453 8.977 0.355 1.00 95.00 276 GLY A N 1
ATOM 2234 C CA . GLY A 1 276 ? 21.880 8.059 -0.714 1.00 95.00 276 GLY A CA 1
ATOM 2235 C C . GLY A 1 276 ? 21.391 6.602 -0.595 1.00 95.00 276 GLY A C 1
ATOM 2236 O O . GLY A 1 276 ? 21.951 5.722 -1.243 1.00 95.00 276 GLY A O 1
ATOM 2237 N N . PHE A 1 277 ? 20.384 6.310 0.241 1.00 96.38 277 PHE A N 1
ATOM 2238 C CA . PHE A 1 277 ? 19.883 4.944 0.458 1.00 96.38 277 PHE A CA 1
ATOM 2239 C C . PHE A 1 277 ? 19.325 4.318 -0.824 1.00 96.38 277 PHE A C 1
ATOM 2241 O O . PHE A 1 277 ? 19.700 3.200 -1.157 1.00 96.38 277 PHE A O 1
ATOM 2248 N N . GLU A 1 278 ? 18.479 5.046 -1.560 1.00 95.88 278 GLU A N 1
ATOM 2249 C CA . GLU A 1 278 ? 17.853 4.545 -2.793 1.00 95.88 278 GLU A CA 1
ATOM 2250 C C . GLU A 1 278 ? 18.913 4.171 -3.846 1.00 95.88 278 GLU A C 1
ATOM 2252 O O . GLU A 1 278 ? 18.849 3.089 -4.420 1.00 95.88 278 GLU A O 1
ATOM 2257 N N . ASN A 1 279 ? 19.965 4.985 -4.011 1.00 95.00 279 ASN A N 1
ATOM 2258 C CA . ASN A 1 279 ? 21.074 4.674 -4.923 1.00 95.00 279 ASN A CA 1
ATOM 2259 C C . ASN A 1 279 ? 21.805 3.384 -4.523 1.00 95.00 279 ASN A C 1
ATOM 2261 O O . ASN A 1 279 ? 22.013 2.511 -5.363 1.00 95.00 279 ASN A O 1
ATOM 2265 N N . ARG A 1 280 ? 22.153 3.236 -3.236 1.00 96.69 280 ARG A N 1
ATOM 2266 C CA . ARG A 1 280 ? 22.793 2.012 -2.718 1.00 96.69 280 ARG A CA 1
ATOM 2267 C C . ARG A 1 280 ? 21.891 0.788 -2.858 1.00 96.69 280 ARG A C 1
ATOM 2269 O O . ARG A 1 280 ? 22.377 -0.314 -3.088 1.00 96.69 280 ARG A O 1
ATOM 2276 N N . TRP A 1 281 ? 20.579 0.967 -2.719 1.00 96.25 281 TRP A N 1
ATOM 2277 C CA . TRP A 1 281 ? 19.612 -0.108 -2.908 1.00 96.25 281 TRP A CA 1
ATOM 2278 C C . TRP A 1 281 ? 19.594 -0.591 -4.362 1.00 96.25 281 TRP A C 1
ATOM 2280 O O . TRP A 1 281 ? 19.685 -1.797 -4.588 1.00 96.25 281 TRP A O 1
ATOM 2290 N N . PHE A 1 282 ? 19.559 0.324 -5.338 1.00 96.81 282 PHE A N 1
ATOM 2291 C CA . PHE A 1 282 ? 19.629 -0.036 -6.760 1.00 96.81 282 PHE A CA 1
ATOM 2292 C C . PHE A 1 282 ? 20.956 -0.702 -7.129 1.00 96.81 282 PHE A C 1
ATOM 2294 O O . PHE A 1 282 ? 20.945 -1.710 -7.830 1.00 96.81 282 PHE A O 1
ATOM 2301 N N . GLN A 1 283 ? 22.081 -0.192 -6.616 1.00 96.94 283 GLN A N 1
ATOM 2302 C CA . GLN A 1 283 ? 23.396 -0.817 -6.798 1.00 96.94 283 GLN A CA 1
ATOM 2303 C C . GLN A 1 283 ? 23.388 -2.262 -6.296 1.00 96.94 283 GLN A C 1
ATOM 2305 O O . GLN A 1 283 ? 23.663 -3.170 -7.072 1.00 96.94 283 GLN A O 1
ATOM 2310 N N . ARG A 1 284 ? 22.932 -2.496 -5.060 1.00 97.81 284 ARG A N 1
ATOM 2311 C CA . ARG A 1 284 ? 22.841 -3.845 -4.485 1.00 97.81 284 ARG A CA 1
ATOM 2312 C C . ARG A 1 284 ? 21.925 -4.779 -5.280 1.00 97.81 284 ARG A C 1
ATOM 2314 O O . ARG A 1 284 ? 22.227 -5.960 -5.418 1.00 97.81 284 ARG A O 1
ATOM 2321 N N . GLN A 1 285 ? 20.791 -4.284 -5.778 1.00 97.12 285 GLN A N 1
ATOM 2322 C CA . GLN A 1 285 ? 19.896 -5.093 -6.613 1.00 97.12 285 GLN A CA 1
ATOM 2323 C C . GLN A 1 285 ? 20.558 -5.489 -7.935 1.00 97.12 285 GLN A C 1
ATOM 2325 O O . GLN A 1 285 ? 20.421 -6.635 -8.358 1.00 97.12 285 GLN A O 1
ATOM 2330 N N . ASN A 1 286 ? 21.288 -4.567 -8.564 1.00 97.62 286 ASN A N 1
ATOM 2331 C CA . ASN A 1 286 ? 22.022 -4.843 -9.795 1.00 97.62 286 ASN A CA 1
ATOM 2332 C C . ASN A 1 286 ? 23.187 -5.806 -9.549 1.00 97.62 286 ASN A C 1
ATOM 2334 O O . ASN A 1 286 ? 23.338 -6.756 -10.304 1.00 97.62 286 ASN A O 1
ATOM 2338 N N . GLU A 1 287 ? 23.951 -5.614 -8.472 1.00 98.12 287 GLU A N 1
ATOM 2339 C CA . GLU A 1 287 ? 25.027 -6.521 -8.054 1.00 98.12 287 GLU A CA 1
ATOM 2340 C C . GLU A 1 287 ? 24.509 -7.939 -7.817 1.00 98.12 287 GLU A C 1
ATOM 2342 O O . GLU A 1 287 ? 25.121 -8.904 -8.265 1.00 98.12 287 GLU A O 1
ATOM 2347 N N . ARG A 1 288 ? 23.358 -8.080 -7.145 1.00 98.19 288 ARG A N 1
ATOM 2348 C CA . ARG A 1 288 ? 22.745 -9.391 -6.920 1.00 98.19 288 ARG A CA 1
ATOM 2349 C C . ARG A 1 288 ? 22.366 -10.061 -8.240 1.00 98.19 288 ARG A C 1
ATOM 2351 O O . ARG A 1 288 ? 22.734 -11.209 -8.444 1.00 98.19 288 ARG A O 1
ATOM 2358 N N . LYS A 1 289 ? 21.691 -9.339 -9.141 1.00 98.19 289 LYS A N 1
ATOM 2359 C CA . LYS A 1 289 ? 21.316 -9.863 -10.466 1.00 98.19 289 LYS A CA 1
ATOM 2360 C C . LYS A 1 289 ? 22.533 -10.215 -11.322 1.00 98.19 289 LYS A C 1
ATOM 2362 O O . LYS A 1 289 ? 22.507 -11.219 -12.020 1.00 98.19 289 LYS A O 1
ATOM 2367 N N . ALA A 1 290 ? 23.585 -9.398 -11.270 1.00 98.00 290 ALA A N 1
ATOM 2368 C CA . ALA A 1 290 ? 24.831 -9.661 -11.980 1.00 98.00 290 ALA A CA 1
ATOM 2369 C C . ALA A 1 290 ? 25.489 -10.946 -11.466 1.00 98.00 290 ALA A C 1
ATOM 2371 O O . ALA A 1 290 ? 25.800 -11.818 -12.266 1.00 98.00 290 ALA A O 1
ATOM 2372 N N . ARG A 1 291 ? 25.585 -11.115 -10.141 1.00 97.69 291 ARG A N 1
ATOM 2373 C CA . ARG A 1 291 ? 26.124 -12.334 -9.524 1.00 97.69 291 ARG A CA 1
ATOM 2374 C C . ARG A 1 291 ? 25.290 -13.574 -9.844 1.00 97.69 291 ARG A C 1
ATOM 2376 O O . ARG A 1 291 ? 25.857 -14.619 -10.123 1.00 97.69 291 ARG A O 1
ATOM 2383 N N . GLU A 1 292 ? 23.961 -13.472 -9.797 1.00 97.75 292 GLU A N 1
ATOM 2384 C CA . GLU A 1 292 ? 23.056 -14.567 -10.181 1.00 97.75 292 GLU A CA 1
ATOM 2385 C C . GLU A 1 292 ? 23.284 -14.982 -11.641 1.00 97.75 292 GLU A C 1
ATOM 2387 O O . GLU A 1 292 ? 23.378 -16.170 -11.937 1.00 97.75 292 GLU A O 1
ATOM 2392 N N . HIS A 1 293 ? 23.429 -14.009 -12.543 1.00 97.31 293 HIS A N 1
ATOM 2393 C CA . HIS A 1 293 ? 23.713 -14.261 -13.952 1.00 97.31 293 HIS A CA 1
ATOM 2394 C C . HIS A 1 293 ? 25.110 -14.865 -14.169 1.00 97.31 293 HIS A C 1
ATOM 2396 O O . HIS A 1 293 ? 25.246 -15.824 -14.919 1.00 97.31 293 HIS A O 1
ATOM 2402 N N . GLU A 1 294 ? 26.145 -14.347 -13.506 1.00 96.88 294 GLU A N 1
ATOM 2403 C CA . GLU A 1 294 ? 27.502 -14.915 -13.539 1.00 96.88 294 GLU A CA 1
ATOM 2404 C C . GLU A 1 294 ? 27.517 -16.357 -13.025 1.00 96.88 294 GLU A C 1
ATOM 2406 O O . GLU A 1 294 ? 28.050 -17.239 -13.692 1.00 96.88 294 GLU A O 1
ATOM 2411 N N . ALA A 1 295 ? 26.859 -16.619 -11.893 1.00 96.00 295 ALA A N 1
ATOM 2412 C CA . ALA A 1 295 ? 26.730 -17.960 -11.335 1.00 96.00 295 ALA A CA 1
ATOM 2413 C C . ALA A 1 295 ? 25.974 -18.904 -12.279 1.00 96.00 295 ALA A C 1
ATOM 2415 O O . ALA A 1 295 ? 26.365 -20.058 -12.424 1.00 96.00 295 ALA A O 1
ATOM 2416 N N . GLN A 1 296 ? 24.922 -18.421 -12.948 1.00 96.56 296 GLN A N 1
ATOM 2417 C CA . GLN A 1 296 ? 24.212 -19.197 -13.962 1.00 96.56 296 GLN A CA 1
ATOM 2418 C C . GLN A 1 296 ? 25.120 -19.535 -15.150 1.00 96.56 296 GLN A C 1
ATOM 2420 O O . GLN A 1 296 ? 25.119 -20.678 -15.596 1.00 96.56 296 GLN A O 1
ATOM 2425 N N . MET A 1 297 ? 25.904 -18.572 -15.643 1.00 96.81 297 MET A N 1
ATOM 2426 C CA . MET A 1 297 ? 26.846 -18.806 -16.740 1.00 96.81 297 MET A CA 1
ATOM 2427 C C . MET A 1 297 ? 27.929 -19.818 -16.349 1.00 96.81 297 MET A C 1
ATOM 2429 O O . MET A 1 297 ? 28.181 -20.743 -17.113 1.00 96.81 297 MET A O 1
ATOM 2433 N N . TRP A 1 298 ? 28.498 -19.707 -15.146 1.00 95.44 298 TRP A N 1
ATOM 2434 C CA . TRP A 1 298 ? 29.475 -20.676 -14.634 1.00 95.44 298 TRP A CA 1
ATOM 2435 C C . TRP A 1 298 ? 28.884 -22.070 -14.425 1.00 95.44 298 TRP A C 1
ATOM 2437 O O . TRP A 1 298 ? 29.536 -23.059 -14.736 1.00 95.44 298 TRP A O 1
ATOM 2447 N N . ALA A 1 299 ? 27.649 -22.169 -13.928 1.00 95.06 299 ALA A N 1
ATOM 2448 C CA . ALA A 1 299 ? 26.985 -23.456 -13.724 1.00 95.06 299 ALA A CA 1
ATOM 2449 C C . ALA A 1 299 ? 26.672 -24.185 -15.042 1.00 95.06 299 ALA A C 1
ATOM 2451 O O . ALA A 1 299 ? 26.577 -25.409 -15.054 1.00 95.06 299 ALA A O 1
ATOM 2452 N N . VAL A 1 300 ? 26.483 -23.441 -16.134 1.00 95.62 300 VAL A N 1
ATOM 2453 C CA . VAL A 1 300 ? 26.215 -23.992 -17.471 1.00 95.62 300 VAL A CA 1
ATOM 2454 C C . VAL A 1 300 ? 27.508 -24.346 -18.215 1.00 95.62 300 VAL A C 1
ATOM 2456 O O . VAL A 1 300 ? 27.469 -25.171 -19.115 1.00 95.62 300 VAL A O 1
ATOM 2459 N N . GLU A 1 301 ? 28.651 -23.757 -17.858 1.00 90.25 301 GLU A N 1
ATOM 2460 C CA . GLU A 1 301 ? 29.916 -23.940 -18.587 1.00 90.25 301 GLU A CA 1
ATOM 2461 C C . GLU A 1 301 ? 30.520 -25.355 -18.460 1.00 90.25 301 GLU A C 1
ATOM 2463 O O . GLU A 1 301 ? 31.218 -25.791 -19.372 1.00 90.25 301 GLU A O 1
ATOM 2468 N N . ASP A 1 302 ? 30.227 -26.086 -17.378 1.00 74.94 302 ASP A N 1
ATOM 2469 C CA . ASP A 1 302 ? 30.734 -27.452 -17.118 1.00 74.94 302 ASP A CA 1
ATOM 2470 C C . ASP A 1 302 ? 29.684 -28.562 -17.379 1.00 74.94 302 ASP A C 1
ATOM 2472 O O . ASP A 1 302 ? 29.887 -29.719 -17.006 1.00 74.94 302 ASP A O 1
ATOM 2476 N N . MET A 1 303 ? 28.539 -28.218 -17.990 1.00 60.88 303 MET A N 1
ATOM 2477 C CA . MET A 1 303 ? 27.433 -29.142 -18.306 1.00 60.88 303 MET A CA 1
ATOM 2478 C C . MET A 1 303 ? 27.313 -29.392 -19.813 1.00 60.88 303 MET A C 1
ATOM 2480 O O . MET A 1 303 ? 27.117 -30.570 -20.193 1.00 60.88 303 MET A O 1
#

Organism: Schizosaccharomyces octosporus (strain yFS286) (NCBI:txid483514)

Mean predicted aligned error: 20.6 Å

Foldseek 3Di:
DDPVVVCCVPPVPDDPDDDDDDDDDDDDDDDDDDDDDDDDDPDDDDDDDDDDDDDPDDPPDDDPDDPVPDDPVVVVVVVVVVPPPPPDPDDDPDDDDDDDDDDDDDDDDDDPDDPDPDDPVNVVVVVVVVVVVVVVVLVVDDPVVVVVVVDDFDADPVGHTDDPVVVVVVVVVVVVVVVVVVVVVVVVVDDPVVVVVVVVVVVVVVVVVPDDPDDDPPPPVVVVVVVVDDDPPDPCVVVDPDDDPDPFAFPDDDDDAAPVRDGHGNPDPRDDDDPCPRVVVVVVVVVVVVVVVVVVVVVVPVD

Radius of gyration: 42.79 Å; Cα contacts (8 Å, |Δi|>4): 47; chains: 1; bounding box: 98×74×116 Å

pLDDT: mean 74.99, std 21.17, range [28.81, 98.19]

Solvent-accessible surface area (backbone atoms only — not comparable to full-atom values): 20640 Å² total; per-residue (Å²): 135,56,71,70,59,54,47,47,71,76,73,60,73,76,83,83,77,80,78,84,82,81,83,77,90,75,93,73,92,78,84,84,76,84,89,83,90,72,88,79,82,88,83,86,86,85,87,83,90,80,91,81,82,87,68,95,84,68,85,81,82,76,75,88,74,60,76,88,81,55,54,74,67,58,56,52,51,54,53,51,61,73,65,53,78,74,77,75,88,74,78,86,87,80,84,78,88,82,79,92,74,86,85,79,83,90,82,81,78,92,74,76,88,80,88,71,96,77,52,74,67,58,56,52,51,52,54,46,52,51,50,52,50,54,49,50,53,62,68,69,48,50,75,66,56,54,46,60,75,63,58,80,82,47,58,48,103,87,66,50,79,49,60,64,69,59,55,51,50,51,52,51,50,52,52,51,50,53,50,49,50,53,50,50,53,51,58,73,68,51,54,71,71,57,54,50,50,51,51,53,49,51,53,49,54,61,50,50,76,75,52,70,96,72,87,58,91,81,38,66,68,61,52,47,53,65,68,67,57,82,57,96,87,45,77,63,57,84,73,56,85,78,77,81,80,71,86,71,66,56,44,86,68,86,72,84,85,51,100,78,71,73,75,56,51,49,86,62,87,74,77,87,86,71,91,56,56,61,60,54,50,52,50,51,54,50,54,50,53,49,49,53,49,51,52,52,52,58,65,54,72,85,109

Secondary structure (DSSP, 8-state):
--HHHHHHHHH---------PPPPP------------------------------TT---------GGGS-HHHHHHHHHHHHS------PPP-------------------S--S---HHHHHHHHHHHHHHHHHHHHHS-HHHHHHHT----B-TTS-B--HHHHHHHHHHHHHHHHHHHHHHHHHHS-HHHHHHHHHHHHHHHHHTTS-SS--TT-HHHHHHHHHS--TT-GGGGT--------SPBP-S-----TT-PPPBTT--S---S-SHHHHHHHHHHHHHHHHHHHHHHHHHT-

Sequence (303 aa):
MSNADYIARKYLKKDTGKKRKKSKSSDFLEIQDEDVAGWRNDDEFAGYSEGATISQDQPTIVNHEHIEDLDENTIAQKAQDATAITASRWKPVGASETKPKLEPSKQSTNQGPGYGLVTGKQVSEEARRKRESEVQEKFAMSDEELRKSKETVYRDATGKRIDITLARQEARKKLAEQELEKKQQKENQQGEVQLRQQQEYIAELERQKNVPLSRYEDDPEYNQELKEKVRWNDPATSFLTKRSTTSTKAYQGYAPPNRFNIRPGHRWDGIIRGNGFENRWFQRQNERKAREHEAQMWAVEDM

InterPro domains:
  IPR018609 Bud13 [PF09736] (151-286)
  IPR051112 Pre-mRNA-splicing factor CWC26 [PTHR31809] (99-303)

=== Feature glossary ===
Reading guide. The protein is described through the following features:

Foldseek 3Di. A 3Di character summarizes, for each residue, the relative orientation of the Cα frame of its nearest spatial neighbor. Because it encodes fold topology rather than chemistry, 3Di alignments detect remote structural similarity that sequence alignment misses.

Contact-map, Ramachandran, and PAE plots. Plot images: a contact map (which residues are close in 3D, as an N×N binary image), a Ramachandran scatter (backbone torsion angles, revealing secondary-structure composition at a glance), and — for AlphaFold structures — a PAE heatmap (pairwise prediction confidence).

Radius of gyration, Cα contacts, bounding box. Radius of gyration (Rg) is the root-mean-square distance of Cα atoms from their centroid — a single number for overall size and compactness. A globular domain of N residues has Rg ≈ 2.2·N^0.38 Å; an extended or disordered chain has a much larger Rg. The Cα contact count is the number of residue pairs whose Cα atoms are within 8 Å and are more than four positions apart in sequence — a standard proxy for tertiary packing density. The bounding box is the smallest axis-aligned box enclosing all Cα atoms.

Secondary structure (8-state, DSSP). Eight-state secondary structure (DSSP): H is the canonical α-helix, G the tighter 3₁₀-helix, I the wider π-helix; E/B are β-structure, T and S are turns and bends, and '-' is everything else. DSSP derives these from the pattern of main-chain N–H···O=C hydrogen bonds, not from the sequence.

B-factor. B-factor (Debye–Waller factor) reflects atomic displacement in the crystal lattice. It is an experimental observable (units Å²), not a prediction; low values mean the atom is pinned down, high values mean it moves or is heterogeneous across the crystal.

pLDDT. pLDDT is the predicted lDDT-Cα score: AlphaFold's confidence that the local environment of each residue (all inter-atomic distances within 15 Å) is correctly placed. It is a per-residue number between 0 and 100, with higher meaning more reliable.

Nearest PDB structures. Nearest PDB neighbors are the top structural matches found by Foldseek when searching this structure against the entire Protein Data Bank. Each hit reports a TM-score (0 to 1; >0.5 almost always implies the same fold) and an E-value. These are *structural* homologs — they may share no detectable sequence similarity.

Solvent-accessible surface area. Accessible surface area quantifies burial. A residue with SASA near zero is packed into the hydrophobic core; one with SASA >100 Å² sits on the surface. Computed here via the Shrake–Rupley numerical algorithm with a 1.4 Å probe.

Rendered structure images. Structure images are PyMOL renders from six orthogonal camera directions. Cartoon representation draws helices as coils and strands as arrows; sticks shows the backbone as bonds; surface shows the solvent-excluded envelope. Rainbow coloring maps sequence position to hue (blue→red, N→C); chain coloring assigns a distinct color per polypeptide.

Backbone torsions (φ/ψ). φ (phi) and ψ (psi) are the two rotatable backbone dihedrals per residue: φ is the C(i-1)–N–Cα–C torsion, ψ is the N–Cα–C–N(i+1) torsion, both in degrees on (−180°, 180°]. α-helical residues cluster near (−60°, −45°); β-strand residues near (−120°, +130°). A Ramachandran plot is simply a scatter of (φ, ψ) for every residue.

Predicted aligned error. Predicted Aligned Error (PAE) is an AlphaFold confidence matrix: entry (i, j) is the expected error in the position of residue j, in ångströms, when the prediction is superimposed on the true structure at residue i. Low PAE within a block of residues means that block is internally rigid and well-predicted; high PAE between two blocks means their relative placement is uncertain even if each block individually is confident.

mmCIF coordinates. Structure coordinates are given as an mmCIF _atom_site loop: one row per atom with element, residue name, chain id, sequence number, and x/y/z position in Å. Only the four main-chain atoms per residue are included here; side chains are omitted to keep the record compact.

InterPro / GO / CATH / organism. Database cross-references. InterPro integrates a dozen domain/family signature databases into unified entries with residue-range hits. GO terms attach function/process/location labels with evidence codes. CATH codes position the fold in a four-level structural taxonomy. Organism is the NCBI-taxonomy species name.

Secondary structure (3-state, P-SEA). SS3 is a coarse helix/strand/coil call (letters a/b/c) made by the P-SEA algorithm from inter-Cα distances and dihedrals. It is less detailed than DSSP but needs only Cα positions.

Sequence. Sequence gives the chain of amino acids in standard one-letter code (A=alanine, C=cysteine, …, Y=tyrosine), read N→C. It is the only feature that is directly encoded by the gene; all structural features are derived from the folded form of this sequence.